Protein AF-A0A931KYH5-F1 (afdb_monomer_lite)

Secondary structure (DSSP, 8-state):
-----------------------------------------TTPPPBPTTS-BHHHHHHHHHHHHHH-HHHHHHHHHHHHHHHHHHHHHHHHHHHHHHHHHHHHHT-HHHHHHHHHHHHHHHHHHHHHHHHHHHHHHHHHHHHHHHHHHHHHHHTSPPSEEEEPPPEEEEE-SSS-EEEEEEEEEEEETTEEEEEEEEE---TTSTTHHHHHHHHHHHHHHHHHHSS-S-PPPPTT-HHHHHHHHHHHHHHHHHHT---

Radius of gyration: 35.92 Å; chains: 1; bounding box: 70×82×108 Å

Foldseek 3Di:
DDDDDDDDDDDDDDDDDDDDDDDPDPPPPPPPPPPPPVPDDPPDFDAFLVRHGPVRVVVVLVVVLCVDPQLVVLVVQLVVLVVQLVVLVVQLVVLVVQLVVQVVVVDPVSNVVSVVSNVVSVVSNVVSVVSNVVSVVSSVVSSVVSSVVVVVVSQQFDFAKFKFDWDWFWDPDVVIDTWTWIKMFGDDPSWGPFIDIPGTGDPPDPCNVVCVVQVVVQRVQRNVVTQALPGDHDPPCNRSNVSSSRRVVRRSVSRRGDD

Structure (mmCIF, N/CA/C/O backbone):
data_AF-A0A931KYH5-F1
#
_entry.id   AF-A0A931KYH5-F1
#
loop_
_atom_site.group_PDB
_atom_site.id
_atom_site.type_symbol
_atom_site.label_atom_id
_atom_site.label_alt_id
_atom_site.label_comp_id
_atom_site.label_asym_id
_atom_site.label_entity_id
_atom_site.label_seq_id
_atom_site.pdbx_PDB_ins_code
_atom_site.Cartn_x
_atom_site.Cartn_y
_atom_site.Cartn_z
_atom_site.occupancy
_atom_site.B_iso_or_equiv
_atom_site.auth_seq_id
_atom_site.auth_comp_id
_atom_site.auth_asym_id
_atom_site.auth_atom_id
_atom_site.pdbx_PDB_model_num
ATOM 1 N N . MET A 1 1 ? -0.004 69.882 -49.435 1.00 38.50 1 MET A N 1
ATOM 2 C CA . MET A 1 1 ? -0.493 69.101 -50.596 1.00 38.50 1 MET A CA 1
ATOM 3 C C . MET A 1 1 ? -0.597 67.657 -50.115 1.00 38.50 1 MET A C 1
ATOM 5 O O . MET A 1 1 ? 0.393 67.164 -49.603 1.00 38.50 1 MET A O 1
ATOM 9 N N . SER A 1 2 ? -1.814 67.158 -49.855 1.00 38.47 2 SER A N 1
ATOM 10 C CA . SER A 1 2 ? -2.556 66.224 -50.740 1.00 38.47 2 SER A CA 1
ATOM 11 C C . SER A 1 2 ? -1.833 64.873 -50.872 1.00 38.47 2 SER A C 1
ATOM 13 O O . SER A 1 2 ? -0.662 64.882 -51.213 1.00 38.47 2 SER A O 1
ATOM 15 N N . GLY A 1 3 ? -2.371 63.675 -50.639 1.00 35.34 3 GLY A N 1
ATOM 16 C CA . GLY A 1 3 ? -3.681 63.114 -50.290 1.00 35.34 3 GLY A CA 1
ATOM 17 C C . GLY A 1 3 ? -3.446 61.591 -50.076 1.00 35.34 3 GLY A C 1
ATOM 18 O O . GLY A 1 3 ? -2.481 61.049 -50.598 1.00 35.34 3 GLY A O 1
ATOM 19 N N . VAL A 1 4 ? -4.060 60.944 -49.079 1.00 36.09 4 VAL A N 1
ATOM 20 C CA . VAL A 1 4 ? -5.268 60.081 -49.160 1.00 36.09 4 VAL A CA 1
ATOM 21 C C . VAL A 1 4 ? -5.096 58.701 -49.852 1.00 36.09 4 VAL A C 1
ATOM 23 O O . VAL A 1 4 ? -4.977 58.640 -51.066 1.00 36.09 4 VAL A O 1
ATOM 26 N N . ARG A 1 5 ? -5.298 57.635 -49.033 1.00 36.50 5 ARG A N 1
ATOM 27 C CA . ARG A 1 5 ? -5.801 56.242 -49.290 1.00 36.50 5 ARG A CA 1
ATOM 28 C C . ARG A 1 5 ? -5.008 55.305 -50.218 1.00 36.50 5 ARG A C 1
ATOM 30 O O . ARG A 1 5 ? -4.432 55.749 -51.188 1.00 36.50 5 ARG A O 1
ATOM 37 N N . ALA A 1 6 ? -5.061 53.971 -50.129 1.00 37.94 6 ALA A N 1
ATOM 38 C CA . ALA A 1 6 ? -5.443 52.896 -49.183 1.00 37.94 6 ALA A CA 1
ATOM 39 C C . ALA A 1 6 ? -5.108 51.577 -49.958 1.00 37.94 6 ALA A C 1
ATOM 41 O O . ALA A 1 6 ? -5.098 51.617 -51.182 1.00 37.94 6 ALA A O 1
ATOM 42 N N . LEU A 1 7 ? -4.759 50.402 -49.412 1.00 35.22 7 LEU A N 1
ATOM 43 C CA . LEU A 1 7 ? -5.622 49.396 -48.763 1.00 35.22 7 LEU A CA 1
ATOM 44 C C . LEU A 1 7 ? -4.841 48.051 -48.669 1.00 35.22 7 LEU A C 1
ATOM 46 O O . LEU A 1 7 ? -4.194 47.681 -49.641 1.00 35.22 7 LEU A O 1
ATOM 50 N N . ARG A 1 8 ? -5.075 47.293 -47.573 1.00 32.06 8 ARG A N 1
ATOM 51 C CA . ARG A 1 8 ? -4.946 45.813 -47.372 1.00 32.06 8 ARG A CA 1
ATOM 52 C C . ARG A 1 8 ? -3.546 45.172 -47.478 1.00 32.06 8 ARG A C 1
ATOM 54 O O . ARG A 1 8 ? -2.798 45.461 -48.386 1.00 32.06 8 ARG A O 1
ATOM 61 N N . SER A 1 9 ? -3.109 44.217 -46.650 1.00 35.97 9 SER A N 1
ATOM 62 C CA . SER A 1 9 ? -3.685 43.322 -45.620 1.00 35.97 9 SER A CA 1
ATOM 63 C C . SER A 1 9 ? -2.489 42.615 -44.942 1.00 35.97 9 SER A C 1
ATOM 65 O O . SER A 1 9 ? -1.504 42.384 -45.627 1.00 35.97 9 SER A O 1
ATOM 67 N N . GLY A 1 10 ? -2.416 42.175 -43.691 1.00 28.97 10 GLY A N 1
ATOM 68 C CA . GLY A 1 10 ? -3.237 42.231 -42.496 1.00 28.97 10 GLY A CA 1
ATOM 69 C C . GLY A 1 10 ? -2.461 41.478 -41.400 1.00 28.97 10 GLY A C 1
ATOM 70 O O . GLY A 1 10 ? -1.898 40.427 -41.685 1.00 28.97 10 GLY A O 1
ATOM 71 N N . ARG A 1 11 ? -2.400 42.009 -40.172 1.00 34.62 11 ARG A N 1
ATOM 72 C CA . ARG A 1 11 ? -2.307 41.234 -38.916 1.00 34.62 11 ARG A CA 1
ATOM 73 C C . ARG A 1 11 ? -2.481 42.183 -37.728 1.00 34.62 11 ARG A C 1
ATOM 75 O O . ARG A 1 11 ? -1.536 42.801 -37.251 1.00 34.62 11 ARG A O 1
ATOM 82 N N . SER A 1 12 ? -3.727 42.341 -37.302 1.00 33.78 12 SER A N 1
ATOM 83 C CA . SER A 1 12 ? -4.130 43.059 -36.096 1.00 33.78 12 SER A CA 1
ATOM 84 C C . SER A 1 12 ? -4.024 42.169 -34.858 1.00 33.78 12 SER A C 1
ATOM 86 O O . SER A 1 12 ? -4.290 40.972 -34.935 1.00 33.78 12 SER A O 1
ATOM 88 N N . GLY A 1 13 ? -3.781 42.802 -33.710 1.00 32.19 13 GLY A N 1
ATOM 89 C CA . GLY A 1 13 ? -4.424 42.406 -32.457 1.00 32.19 13 GLY A CA 1
ATOM 90 C C . GLY A 1 13 ? -3.620 41.489 -31.546 1.00 32.19 13 GLY A C 1
ATOM 91 O O . GLY A 1 13 ? -3.845 40.285 -31.493 1.00 32.19 13 GLY A O 1
ATOM 92 N N . ARG A 1 14 ? -2.742 42.088 -30.738 1.00 41.22 14 ARG A N 1
ATOM 93 C CA . ARG A 1 14 ? -2.443 41.570 -29.400 1.00 41.22 14 ARG A CA 1
ATOM 94 C C . ARG A 1 14 ? -3.623 41.929 -28.495 1.00 41.22 14 ARG A C 1
ATOM 96 O O . ARG A 1 14 ? -3.869 43.110 -28.280 1.00 41.22 14 ARG A O 1
ATOM 103 N N . GLY A 1 15 ? -4.316 40.916 -27.980 1.00 29.36 15 GLY A N 1
ATOM 104 C CA . GLY A 1 15 ? -5.309 41.058 -26.914 1.00 29.36 15 GLY A CA 1
ATOM 105 C C . GLY A 1 15 ? -6.479 40.083 -27.044 1.00 29.36 15 GLY A C 1
ATOM 106 O O . GLY A 1 15 ? -7.337 40.303 -27.887 1.00 29.36 15 GLY A O 1
ATOM 107 N N . ALA A 1 16 ? -6.480 39.046 -26.194 1.00 28.80 16 ALA A N 1
ATOM 108 C CA . ALA A 1 16 ? -7.631 38.410 -25.523 1.00 28.80 16 ALA A CA 1
ATOM 109 C C . ALA A 1 16 ? -7.493 36.876 -25.405 1.00 28.80 16 ALA A C 1
ATOM 111 O O . ALA A 1 16 ? -7.535 36.148 -26.389 1.00 28.80 16 ALA A O 1
ATOM 112 N N . ALA A 1 17 ? -7.321 36.447 -24.150 1.00 27.23 17 ALA A N 1
ATOM 113 C CA . ALA A 1 17 ? -7.905 35.284 -23.478 1.00 27.23 17 ALA A CA 1
ATOM 114 C C . ALA A 1 17 ? -8.129 33.961 -24.244 1.00 27.23 17 ALA A C 1
ATOM 116 O O . ALA A 1 17 ? -8.996 33.864 -25.103 1.00 27.23 17 ALA A O 1
ATOM 117 N N . LEU A 1 18 ? -7.534 32.878 -23.727 1.00 26.97 18 LEU A N 1
ATOM 118 C CA . LEU A 1 18 ? -8.341 31.713 -23.358 1.00 26.97 18 LEU A CA 1
ATOM 119 C C . LEU A 1 18 ? -7.701 30.956 -22.189 1.00 26.97 18 LEU A C 1
ATOM 121 O O . LEU A 1 18 ? -6.537 30.562 -22.228 1.00 26.97 18 LEU A O 1
ATOM 125 N N . ALA A 1 19 ? -8.500 30.791 -21.144 1.00 26.72 19 ALA A N 1
ATOM 126 C CA . ALA A 1 19 ? -8.229 29.977 -19.980 1.00 26.72 19 ALA A CA 1
ATOM 127 C C . ALA A 1 19 ? -8.113 28.489 -20.348 1.00 26.72 19 ALA A C 1
ATOM 129 O O . ALA A 1 19 ? -8.932 27.966 -21.098 1.00 26.72 19 ALA A O 1
ATOM 130 N N . VAL A 1 20 ? -7.165 27.794 -19.718 1.00 28.53 20 VAL A N 1
ATOM 131 C CA . VAL A 1 20 ? -7.328 26.382 -19.353 1.00 28.53 20 VAL A CA 1
ATOM 132 C C . VAL A 1 20 ? -6.948 26.264 -17.883 1.00 28.53 20 VAL A C 1
ATOM 134 O O . VAL A 1 20 ? -5.793 26.052 -17.522 1.00 28.53 20 VAL A O 1
ATOM 137 N N . ALA A 1 21 ? -7.946 26.464 -17.028 1.00 29.05 21 ALA A N 1
ATOM 138 C CA . ALA A 1 21 ? -7.957 25.919 -15.684 1.00 29.05 21 ALA A CA 1
ATOM 139 C C . ALA A 1 21 ? -8.501 24.488 -15.778 1.00 29.05 21 ALA A C 1
ATOM 141 O O . ALA A 1 21 ? -9.608 24.305 -16.275 1.00 29.05 21 ALA A O 1
ATOM 142 N N . ALA A 1 22 ? -7.740 23.495 -15.311 1.00 27.09 22 ALA A N 1
ATOM 143 C CA . ALA A 1 22 ? -8.272 22.226 -14.805 1.00 27.09 22 ALA A CA 1
ATOM 144 C C . ALA A 1 22 ? -7.164 21.417 -14.101 1.00 27.09 22 ALA A C 1
ATOM 146 O O . ALA A 1 22 ? -6.420 20.667 -14.725 1.00 27.09 22 ALA A O 1
ATOM 147 N N . GLY A 1 23 ? -7.075 21.593 -12.780 1.00 29.41 23 GLY A N 1
ATOM 148 C CA . GLY A 1 23 ? -6.759 20.532 -11.819 1.00 29.41 23 GLY A CA 1
ATOM 149 C C . GLY A 1 23 ? -5.452 19.753 -11.983 1.00 29.41 23 GLY A C 1
ATOM 150 O O . GLY A 1 23 ? -5.483 18.563 -12.282 1.00 29.41 23 GLY A O 1
ATOM 151 N N . MET A 1 24 ? -4.310 20.357 -11.644 1.00 31.12 24 MET A N 1
ATOM 152 C CA . MET A 1 24 ? -3.201 19.578 -11.076 1.00 31.12 24 MET A CA 1
ATOM 153 C C . MET A 1 24 ? -3.324 19.666 -9.561 1.00 31.12 24 MET A C 1
ATOM 155 O O . MET A 1 24 ? -3.297 20.749 -8.985 1.00 31.12 24 MET A O 1
ATOM 159 N N . GLY A 1 25 ? -3.618 18.504 -8.983 1.00 31.38 25 GLY A N 1
ATOM 160 C CA . GLY A 1 25 ? -4.247 18.348 -7.687 1.00 31.38 25 GLY A CA 1
ATOM 161 C C . GLY A 1 25 ? -3.529 19.067 -6.562 1.00 31.38 25 GLY A C 1
ATOM 162 O O . GLY A 1 25 ? -2.302 19.058 -6.472 1.00 31.38 25 GLY A O 1
ATOM 163 N N . ALA A 1 26 ? -4.352 19.615 -5.671 1.00 30.50 26 ALA A N 1
ATOM 164 C CA . ALA A 1 26 ? -3.991 19.796 -4.285 1.00 30.50 26 ALA A CA 1
ATOM 165 C C . ALA A 1 26 ? -3.240 18.541 -3.827 1.00 30.50 26 ALA A C 1
ATOM 167 O O . ALA A 1 26 ? -3.810 17.454 -3.710 1.00 30.50 26 ALA A O 1
ATOM 168 N N . THR A 1 27 ? -1.940 18.687 -3.597 1.00 31.12 27 THR A N 1
ATOM 169 C CA . THR A 1 27 ? -1.227 17.843 -2.656 1.00 31.12 27 THR A CA 1
ATOM 170 C C . THR A 1 27 ? -1.874 18.106 -1.307 1.00 31.12 27 THR A C 1
ATOM 172 O O . THR A 1 27 ? -1.411 18.940 -0.534 1.00 31.12 27 THR A O 1
ATOM 175 N N . LEU A 1 28 ? -2.987 17.416 -1.047 1.00 28.94 28 LEU A N 1
ATOM 176 C CA . LEU A 1 28 ? -3.374 17.060 0.300 1.00 28.94 28 LEU A CA 1
ATOM 177 C C . LEU A 1 28 ? -2.213 16.213 0.810 1.00 28.94 28 LEU A C 1
ATOM 179 O O . LEU A 1 28 ? -2.170 14.995 0.637 1.00 28.94 28 LEU A O 1
ATOM 183 N N . ALA A 1 29 ? -1.223 16.891 1.386 1.00 28.81 29 ALA A N 1
ATOM 184 C CA . ALA A 1 29 ? -0.486 16.340 2.496 1.00 28.81 29 ALA A CA 1
ATOM 185 C C . ALA A 1 29 ? -1.547 16.075 3.565 1.00 28.81 29 ALA A C 1
ATOM 187 O O . ALA A 1 29 ? -1.800 16.902 4.434 1.00 28.81 29 ALA A O 1
ATOM 188 N N . LEU A 1 30 ? -2.235 14.938 3.431 1.00 29.58 30 LEU A N 1
ATOM 189 C CA . LEU A 1 30 ? -2.803 14.277 4.578 1.00 29.58 30 LEU A CA 1
ATOM 190 C C . LEU A 1 30 ? -1.568 14.024 5.425 1.00 29.58 30 LEU A C 1
ATOM 192 O O . LEU A 1 30 ? -0.716 13.209 5.054 1.00 29.58 30 LEU A O 1
ATOM 196 N N . SER A 1 31 ? -1.392 14.851 6.452 1.00 28.59 31 SER A N 1
ATOM 197 C CA . SER A 1 31 ? -0.478 14.551 7.529 1.00 28.59 31 SER A CA 1
ATOM 198 C C . SER A 1 31 ? -0.779 13.107 7.881 1.00 28.59 31 SER A C 1
ATOM 200 O O . SER A 1 31 ? -1.857 12.780 8.375 1.00 28.59 31 SER A O 1
ATOM 202 N N . ALA A 1 32 ? 0.144 12.215 7.525 1.00 29.55 32 ALA A N 1
ATOM 203 C CA . ALA A 1 32 ? 0.242 10.955 8.208 1.00 29.55 32 ALA A CA 1
ATOM 204 C C . ALA A 1 32 ? 0.522 11.384 9.642 1.00 29.55 32 ALA A C 1
ATOM 206 O O . ALA A 1 32 ? 1.665 11.685 9.991 1.00 29.55 32 ALA A O 1
ATOM 207 N N . ALA A 1 33 ? -0.548 11.546 10.426 1.00 25.61 33 ALA A N 1
ATOM 208 C CA . ALA A 1 33 ? -0.433 11.519 11.860 1.00 25.61 33 ALA A CA 1
ATOM 209 C C . ALA A 1 33 ? 0.445 10.294 12.119 1.00 25.61 33 ALA A C 1
ATOM 211 O O . ALA A 1 33 ? 0.130 9.221 11.580 1.00 25.61 33 ALA A O 1
ATOM 212 N N . PRO A 1 34 ? 1.598 10.443 12.794 1.00 28.30 34 PRO A N 1
ATOM 213 C CA . PRO A 1 34 ? 2.306 9.267 13.246 1.00 28.30 34 PRO A CA 1
ATOM 214 C C . PRO A 1 34 ? 1.247 8.462 13.984 1.00 28.30 34 PRO A C 1
ATOM 216 O O . PRO A 1 34 ? 0.608 8.981 14.898 1.00 28.30 34 PRO A O 1
ATOM 219 N N . SER A 1 35 ? 0.964 7.255 13.496 1.00 35.00 35 SER A N 1
ATOM 220 C CA . SER A 1 35 ? 0.145 6.301 14.218 1.00 35.00 35 SER A CA 1
ATOM 221 C C . SER A 1 35 ? 0.928 6.012 15.487 1.00 35.00 35 SER A C 1
ATOM 223 O O . SER A 1 35 ? 1.787 5.129 15.508 1.00 35.00 35 SER A O 1
ATOM 225 N N . ALA A 1 36 ? 0.713 6.854 16.494 1.00 28.62 36 ALA A N 1
ATOM 226 C CA . ALA A 1 36 ? 1.170 6.676 17.843 1.00 28.62 36 ALA A CA 1
ATOM 227 C C . ALA A 1 36 ? 0.357 5.501 18.368 1.00 28.62 36 ALA A C 1
ATOM 229 O O . ALA A 1 36 ? -0.633 5.657 19.068 1.00 28.62 36 ALA A O 1
ATOM 230 N N . TYR A 1 37 ? 0.773 4.298 17.976 1.00 36.41 37 TYR A N 1
ATOM 231 C CA . TYR A 1 37 ? 0.752 3.216 18.930 1.00 36.41 37 TYR A CA 1
ATOM 232 C C . TYR A 1 37 ? 1.459 3.786 20.157 1.00 36.41 37 TYR A C 1
ATOM 234 O O . TYR A 1 37 ? 2.658 4.076 20.096 1.00 36.41 37 TYR A O 1
ATOM 242 N N . ALA A 1 38 ? 0.716 4.001 21.245 1.00 29.91 38 ALA A N 1
ATOM 243 C CA . ALA A 1 38 ? 1.309 3.821 22.555 1.00 29.91 38 ALA A CA 1
ATOM 244 C C . ALA A 1 38 ? 2.030 2.480 22.445 1.00 29.91 38 ALA A C 1
ATOM 246 O O . ALA A 1 38 ? 1.395 1.463 22.162 1.00 29.91 38 ALA A O 1
ATOM 247 N N . ALA A 1 39 ? 3.362 2.529 22.418 1.00 27.14 39 ALA A N 1
ATOM 248 C CA . ALA A 1 39 ? 4.171 1.368 22.122 1.00 27.14 39 ALA A CA 1
ATOM 249 C C . ALA A 1 39 ? 3.741 0.280 23.102 1.00 27.14 39 ALA A C 1
ATOM 251 O O . ALA A 1 39 ? 3.971 0.413 24.304 1.00 27.14 39 ALA A O 1
ATOM 252 N N . ALA A 1 40 ? 3.072 -0.758 22.590 1.00 32.66 40 ALA A N 1
ATOM 253 C CA . ALA A 1 40 ? 2.872 -1.975 23.345 1.00 32.66 40 ALA A CA 1
ATOM 254 C C . ALA A 1 40 ? 4.244 -2.343 23.912 1.00 32.66 40 ALA A C 1
ATOM 256 O O . ALA A 1 40 ? 5.244 -2.294 23.182 1.00 32.66 40 ALA A O 1
ATOM 257 N N . ASN A 1 41 ? 4.303 -2.633 25.214 1.00 33.22 41 ASN A N 1
ATOM 258 C CA . ASN A 1 41 ? 5.530 -3.103 25.843 1.00 33.22 41 ASN A CA 1
ATOM 259 C C . ASN A 1 41 ? 6.167 -4.161 24.924 1.00 33.22 41 ASN A C 1
ATOM 261 O O . ASN A 1 41 ? 5.445 -5.054 24.462 1.00 33.22 41 ASN A O 1
ATOM 265 N N . PRO A 1 42 ? 7.467 -4.049 24.587 1.00 30.06 42 PRO A N 1
ATOM 266 C CA . PRO A 1 42 ? 8.089 -4.899 23.579 1.00 30.06 42 PRO A CA 1
ATOM 267 C C . PRO A 1 42 ? 7.892 -6.373 23.955 1.00 30.06 42 PRO A C 1
ATOM 269 O O . PRO A 1 42 ? 8.495 -6.856 24.909 1.00 30.06 42 PRO A O 1
ATOM 272 N N . GLY A 1 43 ? 7.011 -7.067 23.225 1.00 35.19 43 GLY A N 1
ATOM 273 C CA . GLY A 1 43 ? 6.684 -8.479 23.451 1.00 35.19 43 GLY A CA 1
ATOM 274 C C . GLY A 1 43 ? 5.195 -8.846 23.498 1.00 35.19 43 GLY A C 1
ATOM 275 O O . GLY A 1 43 ? 4.901 -10.033 23.386 1.00 35.19 43 GLY A O 1
ATOM 276 N N . GLN A 1 44 ? 4.253 -7.899 23.619 1.00 32.22 44 GLN A N 1
ATOM 277 C CA . GLN A 1 44 ? 2.817 -8.219 23.529 1.00 32.22 44 GLN A CA 1
ATOM 278 C C . GLN A 1 44 ? 2.268 -8.024 22.112 1.00 32.22 44 GLN A C 1
ATOM 280 O O . GLN A 1 44 ? 2.322 -6.930 21.553 1.00 32.22 44 GLN A O 1
ATOM 285 N N . SER A 1 45 ? 1.724 -9.099 21.538 1.00 36.44 45 SER A N 1
ATOM 286 C CA . SER A 1 45 ? 0.925 -9.062 20.316 1.00 36.44 45 SER A CA 1
ATOM 287 C C . SER A 1 45 ? -0.374 -8.302 20.580 1.00 36.44 45 SER A C 1
ATOM 289 O O . SER A 1 45 ? -1.157 -8.692 21.445 1.00 36.44 45 SER A O 1
ATOM 291 N N . VAL A 1 46 ? -0.605 -7.226 19.826 1.00 42.84 46 VAL A N 1
ATOM 292 C CA . VAL A 1 46 ? -1.921 -6.588 19.755 1.00 42.84 46 VAL A CA 1
ATOM 293 C C . VAL A 1 46 ? -2.791 -7.474 18.863 1.00 42.84 46 VAL A C 1
ATOM 295 O O . VAL A 1 46 ? -2.387 -7.861 17.760 1.00 42.84 46 VAL A O 1
ATOM 298 N N . TYR A 1 47 ? -3.944 -7.875 19.392 1.00 38.31 47 TYR A N 1
ATOM 299 C CA . TYR A 1 47 ? -4.926 -8.692 18.690 1.00 38.31 47 TYR A CA 1
ATOM 300 C C . TYR A 1 47 ? -6.081 -7.803 18.238 1.00 38.31 47 TYR A C 1
ATOM 302 O O . TYR A 1 47 ? -6.494 -6.907 18.970 1.00 38.31 47 TYR A O 1
ATOM 310 N N . ASN A 1 48 ? -6.608 -8.049 17.041 1.00 52.12 48 ASN A N 1
ATOM 311 C CA . ASN A 1 48 ? -7.891 -7.491 16.635 1.00 52.12 48 ASN A CA 1
ATOM 312 C C . ASN A 1 48 ? -9.049 -8.228 17.337 1.00 52.12 48 ASN A C 1
ATOM 314 O O . ASN A 1 48 ? -8.864 -9.291 17.934 1.00 52.12 48 ASN A O 1
ATOM 318 N N . ASP A 1 49 ? -10.272 -7.723 17.181 1.00 41.19 49 ASP A N 1
ATOM 319 C CA . ASP A 1 49 ? -11.494 -8.251 17.818 1.00 41.19 49 ASP A CA 1
ATOM 320 C C . ASP A 1 49 ? -11.910 -9.662 17.357 1.00 41.19 49 ASP A C 1
ATOM 322 O O . ASP A 1 49 ? -12.991 -10.146 17.702 1.00 41.19 49 ASP A O 1
ATOM 326 N N . TYR A 1 50 ? -11.109 -10.314 16.511 1.00 42.81 50 TYR A N 1
ATOM 327 C CA . TYR A 1 50 ? -11.259 -11.710 16.095 1.00 42.81 50 TYR A CA 1
ATOM 328 C C . TYR A 1 50 ? -10.178 -12.618 16.702 1.00 42.81 50 TYR A C 1
ATOM 330 O O . TYR A 1 50 ? -10.066 -13.779 16.312 1.00 42.81 50 TYR A O 1
ATOM 338 N N . GLY A 1 51 ? -9.378 -12.104 17.643 1.00 51.50 51 GLY A N 1
ATOM 339 C CA . GLY A 1 51 ? -8.247 -12.825 18.224 1.00 51.50 51 GLY A CA 1
ATOM 340 C C . GLY A 1 51 ? -7.099 -13.030 17.236 1.00 51.50 51 GLY A C 1
ATOM 341 O O . GLY A 1 51 ? -6.234 -13.867 17.481 1.00 51.50 51 GLY A O 1
ATOM 342 N N . GLN A 1 52 ? -7.083 -12.290 16.122 1.00 53.19 52 GLN A N 1
ATOM 343 C CA . GLN A 1 52 ? -6.006 -12.348 15.143 1.00 53.19 52 GLN A CA 1
ATOM 344 C C . GLN A 1 52 ? -4.932 -11.339 15.520 1.00 53.19 52 GLN A C 1
ATOM 346 O O . GLN A 1 52 ? -5.213 -10.179 15.810 1.00 53.19 52 GLN A O 1
ATOM 351 N N . SER A 1 53 ? -3.686 -11.779 15.490 1.00 63.22 53 SER A N 1
ATOM 352 C CA . SER A 1 53 ? -2.526 -10.912 15.652 1.00 63.22 53 SER A CA 1
ATOM 353 C C . SER A 1 53 ? -2.432 -9.883 14.519 1.00 63.22 53 SER A C 1
ATOM 355 O O . SER A 1 53 ? -2.867 -10.133 13.390 1.00 63.22 53 SER A O 1
ATOM 357 N N . ASP A 1 54 ? -1.758 -8.759 14.769 1.00 64.00 54 ASP A N 1
ATOM 358 C CA . ASP A 1 54 ? -1.413 -7.774 13.728 1.00 64.00 54 ASP A CA 1
ATOM 359 C C . ASP A 1 54 ? -0.782 -8.405 12.471 1.00 64.00 54 ASP A C 1
ATOM 361 O O . ASP A 1 54 ? -0.980 -7.933 11.348 1.00 64.00 54 ASP A O 1
ATOM 365 N N . ALA A 1 55 ? -0.029 -9.497 12.640 1.00 68.94 55 ALA A N 1
ATOM 366 C CA . ALA A 1 55 ? 0.586 -10.229 11.540 1.00 68.94 55 ALA A CA 1
ATOM 367 C C . ALA A 1 55 ? -0.453 -10.927 10.647 1.00 68.94 55 ALA A C 1
ATOM 369 O O . ALA A 1 55 ? -0.340 -10.878 9.420 1.00 68.94 55 ALA A O 1
ATOM 370 N N . GLU A 1 56 ? -1.474 -11.545 11.237 1.00 65.88 56 GLU A N 1
ATOM 371 C CA . GLU A 1 56 ? -2.563 -12.207 10.510 1.00 65.88 56 GLU A CA 1
ATOM 372 C C . GLU A 1 56 ? -3.438 -11.185 9.780 1.00 65.88 56 GLU A C 1
ATOM 374 O O . GLU A 1 56 ? -3.728 -11.355 8.593 1.00 65.88 56 GLU A O 1
ATOM 379 N N . VAL A 1 57 ? -3.743 -10.060 10.434 1.00 72.19 57 VAL A N 1
ATOM 380 C CA . VAL A 1 57 ? -4.457 -8.933 9.813 1.00 72.19 57 VAL A CA 1
ATOM 381 C C . VAL A 1 57 ? -3.667 -8.373 8.631 1.00 72.19 57 VAL A C 1
ATOM 383 O O . VAL A 1 57 ? -4.213 -8.155 7.547 1.00 72.19 57 VAL A O 1
ATOM 386 N N . ALA A 1 58 ? -2.353 -8.194 8.780 1.00 75.69 58 ALA A N 1
ATOM 387 C CA . ALA A 1 58 ? -1.499 -7.725 7.693 1.00 75.69 58 ALA A CA 1
ATOM 388 C C . ALA A 1 58 ? -1.474 -8.693 6.494 1.00 75.69 58 ALA A C 1
ATOM 390 O O . ALA A 1 58 ? -1.390 -8.245 5.342 1.00 75.69 58 ALA A O 1
ATOM 391 N N . VAL A 1 59 ? -1.551 -10.007 6.735 1.00 81.31 59 VAL A N 1
ATOM 392 C CA . VAL A 1 59 ? -1.650 -11.028 5.678 1.00 81.31 59 VAL A CA 1
ATOM 393 C C . VAL A 1 59 ? -3.003 -10.960 4.972 1.00 81.31 59 VAL A C 1
ATOM 395 O O . VAL A 1 59 ? -3.050 -10.992 3.736 1.00 81.31 59 VAL A O 1
ATOM 398 N N . GLU A 1 60 ? -4.097 -10.808 5.713 1.00 80.12 60 GLU A N 1
ATOM 399 C CA . GLU A 1 60 ? -5.431 -10.693 5.125 1.00 80.12 60 GLU A CA 1
ATOM 400 C C . GLU A 1 60 ? -5.552 -9.433 4.257 1.00 80.12 60 GLU A C 1
ATOM 402 O O . GLU A 1 60 ? -5.907 -9.511 3.075 1.00 80.12 60 GLU A O 1
ATOM 407 N N . ILE A 1 61 ? -5.149 -8.277 4.797 1.00 84.25 61 ILE A N 1
ATOM 408 C CA . ILE A 1 61 ? -5.138 -7.003 4.070 1.00 84.25 61 ILE A CA 1
ATOM 409 C C . ILE A 1 61 ? -4.309 -7.136 2.792 1.00 84.25 61 ILE A C 1
ATOM 411 O O . ILE A 1 61 ? -4.744 -6.702 1.722 1.00 84.25 61 ILE A O 1
ATOM 415 N N . ARG A 1 62 ? -3.128 -7.766 2.861 1.00 85.31 62 ARG A N 1
ATOM 416 C CA . ARG A 1 62 ? -2.288 -7.999 1.677 1.00 85.31 62 ARG A CA 1
ATOM 417 C C . ARG A 1 62 ? -3.022 -8.828 0.628 1.00 85.31 62 ARG A C 1
ATOM 419 O O . ARG A 1 62 ? -3.029 -8.437 -0.538 1.00 85.31 62 ARG A O 1
ATOM 426 N N . THR A 1 63 ? -3.676 -9.911 1.038 1.00 86.56 63 THR A N 1
ATOM 427 C CA . THR A 1 63 ? -4.461 -10.780 0.148 1.00 86.56 63 THR A CA 1
ATOM 428 C C . THR A 1 63 ? -5.555 -9.992 -0.574 1.00 86.56 63 THR A C 1
ATOM 430 O O . THR A 1 63 ? -5.671 -10.058 -1.800 1.00 86.56 63 THR A O 1
ATOM 433 N N . GLN A 1 64 ? -6.308 -9.163 0.153 1.00 85.12 64 GLN A N 1
ATOM 434 C CA . GLN A 1 64 ? -7.361 -8.330 -0.432 1.00 85.12 64 GLN A CA 1
ATOM 435 C C . GLN A 1 64 ? -6.811 -7.243 -1.372 1.00 85.12 64 GLN A C 1
ATOM 437 O O . GLN A 1 64 ? -7.360 -6.989 -2.452 1.00 85.12 64 GLN A O 1
ATOM 442 N N . VAL A 1 65 ? -5.702 -6.603 -0.995 1.00 89.69 65 VAL A N 1
ATOM 443 C CA . VAL A 1 65 ? -5.022 -5.598 -1.824 1.00 89.69 65 VAL A CA 1
ATOM 444 C C . VAL A 1 65 ? -4.506 -6.228 -3.117 1.00 89.69 65 VAL A C 1
ATOM 446 O O . VAL A 1 65 ? -4.654 -5.634 -4.184 1.00 89.69 65 VAL A O 1
ATOM 449 N N . GLU A 1 66 ? -3.941 -7.432 -3.064 1.00 87.56 66 GLU A N 1
ATOM 450 C CA . GLU A 1 66 ? -3.442 -8.147 -4.243 1.00 87.56 66 GLU A CA 1
ATOM 451 C C . GLU A 1 66 ? -4.565 -8.691 -5.133 1.00 87.56 66 GLU A C 1
ATOM 453 O O . GLU A 1 66 ? -4.418 -8.723 -6.358 1.00 87.56 66 GLU A O 1
ATOM 458 N N . ALA A 1 67 ? -5.717 -9.043 -4.556 1.00 87.00 67 ALA A N 1
ATOM 459 C CA . ALA A 1 67 ? -6.901 -9.436 -5.311 1.00 87.00 67 ALA A CA 1
ATOM 460 C C . ALA A 1 67 ? -7.494 -8.279 -6.140 1.00 87.00 67 ALA A C 1
ATOM 462 O O . ALA A 1 67 ? -8.100 -8.537 -7.188 1.00 87.00 67 ALA A O 1
ATOM 463 N N . SER A 1 68 ? -7.269 -7.027 -5.718 1.00 91.62 68 SER A N 1
ATOM 464 C CA . SER A 1 68 ? -7.778 -5.807 -6.357 1.00 91.62 68 SER A CA 1
ATOM 465 C C . SER A 1 68 ? -7.434 -5.720 -7.847 1.00 91.62 68 SER A C 1
ATOM 467 O O . SER A 1 68 ? -6.268 -5.755 -8.254 1.00 91.62 68 SER A O 1
ATOM 469 N N . THR A 1 69 ? -8.459 -5.507 -8.674 1.00 93.88 69 THR A N 1
ATOM 470 C CA . THR A 1 69 ? -8.331 -5.313 -10.128 1.00 93.88 69 THR A CA 1
ATOM 471 C C . THR A 1 69 ? -7.428 -4.127 -10.473 1.00 93.88 69 THR A C 1
ATOM 473 O O . THR A 1 69 ? -6.596 -4.231 -11.375 1.00 93.88 69 THR A O 1
ATOM 476 N N . TYR A 1 70 ? -7.509 -3.031 -9.711 1.00 90.44 70 TYR A N 1
ATOM 477 C CA . TYR A 1 70 ? -6.660 -1.849 -9.889 1.00 90.44 70 TYR A CA 1
ATOM 478 C C . TYR A 1 70 ? -5.179 -2.145 -9.627 1.00 90.44 70 TYR A C 1
ATOM 480 O O . TYR A 1 70 ? -4.314 -1.721 -10.399 1.00 90.44 70 TYR A O 1
ATOM 488 N N . VAL A 1 71 ? -4.876 -2.900 -8.564 1.00 94.06 71 VAL A N 1
ATOM 489 C CA . VAL A 1 71 ? -3.499 -3.296 -8.226 1.00 94.06 71 VAL A CA 1
ATOM 490 C C . VAL A 1 71 ? -2.952 -4.250 -9.286 1.00 94.06 71 VAL A C 1
ATOM 492 O O . VAL A 1 71 ? -1.830 -4.055 -9.756 1.00 94.06 71 VAL A O 1
ATOM 495 N N . LYS A 1 72 ? -3.756 -5.223 -9.735 1.00 95.25 72 LYS A N 1
ATOM 496 C CA . LYS A 1 72 ? -3.400 -6.146 -10.826 1.00 95.25 72 LYS A CA 1
ATOM 497 C C . LYS A 1 72 ? -3.102 -5.405 -12.134 1.00 95.25 72 LYS A C 1
ATOM 499 O O . LYS A 1 72 ? -2.061 -5.641 -12.747 1.00 95.25 72 LYS A O 1
ATOM 504 N N . ALA A 1 73 ? -3.951 -4.459 -12.535 1.00 93.94 73 ALA A N 1
ATOM 505 C CA . ALA A 1 73 ? -3.745 -3.656 -13.743 1.00 93.94 73 ALA A CA 1
ATOM 506 C C . ALA A 1 73 ? -2.477 -2.779 -13.661 1.00 93.94 73 ALA A C 1
ATOM 508 O O . ALA A 1 73 ? -1.707 -2.674 -14.625 1.00 93.94 73 ALA A O 1
ATOM 509 N N . ALA A 1 74 ? -2.213 -2.179 -12.497 1.00 94.62 74 ALA A N 1
ATOM 510 C CA . ALA A 1 74 ? -0.998 -1.402 -12.265 1.00 94.62 74 ALA A CA 1
ATOM 511 C C . ALA A 1 74 ? 0.265 -2.281 -12.296 1.00 94.62 74 ALA A C 1
ATOM 513 O O . ALA A 1 74 ? 1.276 -1.889 -12.884 1.00 94.62 74 ALA A O 1
ATOM 514 N N . LEU A 1 75 ? 0.197 -3.492 -11.734 1.00 96.31 75 LEU A N 1
ATOM 515 C CA . LEU A 1 75 ? 1.286 -4.468 -11.768 1.00 96.31 75 LEU A CA 1
ATOM 516 C C . LEU A 1 75 ? 1.579 -4.933 -13.202 1.00 96.31 75 LEU A C 1
ATOM 518 O O . LEU A 1 75 ? 2.741 -4.976 -13.607 1.00 96.31 75 LEU A O 1
ATOM 522 N N . ALA A 1 76 ? 0.544 -5.205 -14.000 1.00 95.94 76 ALA A N 1
ATOM 523 C CA . ALA A 1 76 ? 0.683 -5.533 -15.420 1.00 95.94 76 ALA A CA 1
ATOM 524 C C . ALA A 1 76 ? 1.351 -4.390 -16.213 1.00 95.94 76 ALA A C 1
ATOM 526 O O . ALA A 1 76 ? 2.230 -4.610 -17.047 1.00 95.94 76 ALA A O 1
ATOM 527 N N . THR A 1 77 ? 0.998 -3.140 -15.905 1.00 95.81 77 THR A N 1
ATOM 528 C CA . THR A 1 77 ? 1.624 -1.962 -16.527 1.00 95.81 77 THR A CA 1
ATOM 529 C C . THR A 1 77 ? 3.105 -1.851 -16.157 1.00 95.81 77 THR A C 1
ATOM 531 O O . THR A 1 77 ? 3.954 -1.655 -17.029 1.00 95.81 77 THR A O 1
ATOM 534 N N . TYR A 1 78 ? 3.434 -2.014 -14.873 1.00 97.25 78 TYR A N 1
ATOM 535 C CA . TYR A 1 78 ? 4.811 -1.971 -14.382 1.00 97.25 78 TYR A CA 1
ATOM 536 C C . TYR A 1 78 ? 5.677 -3.090 -14.976 1.00 97.25 78 TYR A C 1
ATOM 538 O O . TYR A 1 78 ? 6.783 -2.829 -15.449 1.00 97.25 78 TYR A O 1
ATOM 546 N N . THR A 1 79 ? 5.173 -4.323 -15.017 1.00 97.56 79 THR A N 1
ATOM 547 C CA . THR A 1 79 ? 5.898 -5.470 -15.592 1.00 97.56 79 THR A CA 1
ATOM 548 C C . THR A 1 79 ? 6.184 -5.272 -17.082 1.00 97.56 79 THR A C 1
ATOM 550 O O . THR A 1 79 ? 7.322 -5.475 -17.514 1.00 97.56 79 THR A O 1
ATOM 553 N N . LYS A 1 80 ? 5.212 -4.769 -17.857 1.00 96.75 80 LYS A N 1
ATOM 554 C CA . LYS A 1 80 ? 5.409 -4.405 -19.270 1.00 96.75 80 LYS A CA 1
ATOM 555 C C . LYS A 1 80 ? 6.450 -3.293 -19.448 1.00 96.75 80 LYS A C 1
ATOM 557 O O . LYS A 1 80 ? 7.300 -3.382 -20.340 1.00 96.75 80 LYS A O 1
ATOM 562 N N . ALA A 1 81 ? 6.416 -2.262 -18.602 1.00 97.31 81 ALA A N 1
ATOM 563 C CA . ALA A 1 81 ? 7.393 -1.175 -18.639 1.00 97.31 81 ALA A CA 1
ATOM 564 C C . ALA A 1 81 ? 8.813 -1.684 -18.334 1.00 97.31 81 ALA A C 1
ATOM 566 O O . ALA A 1 81 ? 9.732 -1.419 -19.105 1.00 97.31 81 ALA A O 1
ATOM 567 N N . ARG A 1 82 ? 8.976 -2.509 -17.293 1.00 97.56 82 ARG A N 1
ATOM 568 C CA . ARG A 1 82 ? 10.258 -3.127 -16.917 1.00 97.56 82 ARG A CA 1
ATOM 569 C C . ARG A 1 82 ? 10.822 -4.025 -18.020 1.00 97.56 82 ARG A C 1
ATOM 571 O O . ARG A 1 82 ? 12.008 -3.939 -18.339 1.00 97.56 82 ARG A O 1
ATOM 578 N N . ALA A 1 83 ? 9.980 -4.849 -18.650 1.00 97.44 83 ALA A N 1
ATOM 579 C CA . ALA A 1 83 ? 10.381 -5.666 -19.797 1.00 97.44 83 ALA A CA 1
ATOM 580 C C . ALA A 1 83 ? 10.860 -4.794 -20.971 1.00 97.44 83 ALA A C 1
ATOM 582 O O . ALA A 1 83 ? 11.891 -5.072 -21.590 1.00 97.44 83 ALA A O 1
ATOM 583 N N . THR A 1 84 ? 10.161 -3.685 -21.229 1.00 97.50 84 THR A N 1
ATOM 584 C CA . THR A 1 84 ? 10.540 -2.715 -22.264 1.00 97.50 84 THR A CA 1
ATOM 585 C C . THR A 1 84 ? 11.882 -2.056 -21.947 1.00 97.50 84 THR A C 1
ATOM 587 O O . THR A 1 84 ? 12.753 -2.012 -22.818 1.00 97.50 84 THR A O 1
ATOM 590 N N . THR A 1 85 ? 12.107 -1.596 -20.714 1.00 97.94 85 THR A N 1
ATOM 591 C CA . THR A 1 85 ? 13.394 -1.018 -20.297 1.00 97.94 85 THR A CA 1
ATOM 592 C C . THR A 1 85 ? 14.531 -2.020 -20.441 1.00 97.94 85 THR A C 1
ATOM 594 O O . THR A 1 85 ? 15.583 -1.673 -20.980 1.00 97.94 85 THR A O 1
ATOM 597 N N . ALA A 1 86 ? 14.325 -3.274 -20.028 1.00 97.56 86 ALA A N 1
ATOM 598 C CA . ALA A 1 86 ? 15.319 -4.332 -20.184 1.00 97.56 86 ALA A CA 1
ATOM 599 C C . ALA A 1 86 ? 15.682 -4.554 -21.663 1.00 97.56 86 ALA A C 1
ATOM 601 O O . ALA A 1 86 ? 16.865 -4.630 -22.005 1.00 97.56 86 ALA A O 1
ATOM 602 N N . ALA A 1 87 ? 14.688 -4.579 -22.558 1.00 97.69 87 ALA A N 1
ATOM 603 C CA . ALA A 1 87 ? 14.915 -4.684 -23.997 1.00 97.69 87 ALA A CA 1
ATOM 604 C C . ALA A 1 87 ? 15.677 -3.468 -24.558 1.00 97.69 87 ALA A C 1
ATOM 606 O O . ALA A 1 87 ? 16.641 -3.631 -25.309 1.00 97.69 87 ALA A O 1
ATOM 607 N N . LYS A 1 88 ? 15.308 -2.242 -24.161 1.00 97.75 88 LYS A N 1
ATOM 608 C CA . LYS A 1 88 ? 16.006 -1.020 -24.599 1.00 97.75 88 LYS A CA 1
ATOM 609 C C . LYS A 1 88 ? 17.432 -0.931 -24.057 1.00 97.75 88 LYS A C 1
ATOM 611 O O . LYS A 1 88 ? 18.316 -0.481 -24.780 1.00 97.75 88 LYS A O 1
ATOM 616 N N . ARG A 1 89 ? 17.686 -1.415 -22.838 1.00 97.94 89 ARG A N 1
ATOM 617 C CA . ARG A 1 89 ? 19.036 -1.517 -22.262 1.00 97.94 89 ARG A CA 1
ATOM 618 C C . ARG A 1 89 ? 19.924 -2.448 -23.085 1.00 97.94 89 ARG A C 1
ATOM 620 O O . ARG A 1 89 ? 21.061 -2.086 -23.380 1.00 97.94 89 ARG A O 1
ATOM 627 N N . LYS A 1 90 ? 19.403 -3.614 -23.488 1.00 97.88 90 LYS A N 1
ATOM 628 C CA . LYS A 1 90 ? 20.114 -4.542 -24.384 1.00 97.88 90 LYS A CA 1
ATOM 629 C C . LYS A 1 90 ? 20.417 -3.881 -25.732 1.00 97.88 90 LYS A C 1
ATOM 631 O O . LYS A 1 90 ? 21.567 -3.875 -26.152 1.00 97.88 90 LYS A O 1
ATOM 636 N N . ALA A 1 91 ? 19.425 -3.236 -26.350 1.00 96.94 91 ALA A N 1
ATOM 637 C CA . ALA A 1 91 ? 19.608 -2.526 -27.618 1.00 96.94 91 ALA A CA 1
ATOM 638 C C . ALA A 1 91 ? 20.661 -1.403 -27.533 1.00 96.94 91 ALA A C 1
ATOM 640 O O . ALA A 1 91 ? 21.474 -1.252 -28.442 1.00 96.94 91 ALA A O 1
ATOM 641 N N . LEU A 1 92 ? 20.690 -0.645 -26.430 1.00 98.12 92 LEU A N 1
ATOM 642 C CA . LEU A 1 92 ? 21.717 0.368 -26.175 1.00 98.12 92 LEU A CA 1
ATOM 643 C C . LEU A 1 92 ? 23.116 -0.250 -26.074 1.00 98.12 92 LEU A C 1
ATOM 645 O O . LEU A 1 92 ? 24.057 0.287 -26.657 1.00 98.12 92 LEU A O 1
ATOM 649 N N . ALA A 1 93 ? 23.259 -1.374 -25.367 1.00 97.81 93 ALA A N 1
ATOM 650 C CA . ALA A 1 93 ? 24.535 -2.075 -25.259 1.00 97.81 93 ALA A CA 1
ATOM 651 C C . ALA A 1 93 ? 25.040 -2.539 -26.636 1.00 97.81 93 ALA A C 1
ATOM 653 O O . ALA A 1 93 ? 26.189 -2.266 -26.981 1.00 97.81 93 ALA A O 1
ATOM 654 N N . THR A 1 94 ? 24.165 -3.136 -27.453 1.00 97.94 94 THR A N 1
ATOM 655 C CA . THR A 1 94 ? 24.483 -3.558 -28.827 1.00 97.94 94 THR A CA 1
ATOM 656 C C . THR A 1 94 ? 24.857 -2.376 -29.727 1.00 97.94 94 THR A C 1
ATOM 658 O O . THR A 1 94 ? 25.837 -2.439 -30.471 1.00 97.94 94 THR A O 1
ATOM 661 N N . ALA A 1 95 ? 24.116 -1.266 -29.653 1.00 97.62 95 ALA A N 1
ATOM 662 C CA . ALA A 1 95 ? 24.416 -0.072 -30.441 1.00 97.62 95 ALA A CA 1
ATOM 663 C C . ALA A 1 95 ? 25.752 0.564 -30.020 1.00 97.62 95 ALA A C 1
ATOM 665 O O . ALA A 1 95 ? 26.540 0.976 -30.871 1.00 97.62 95 ALA A O 1
ATOM 666 N N . LYS A 1 96 ? 26.048 0.582 -28.712 1.00 98.06 96 LYS A N 1
ATOM 667 C CA . LYS A 1 96 ? 27.326 1.065 -28.174 1.00 98.06 96 LYS A CA 1
ATOM 668 C C . LYS A 1 96 ? 28.496 0.214 -28.667 1.00 98.06 96 LYS A C 1
ATOM 670 O O . LYS A 1 96 ? 29.494 0.774 -29.112 1.00 98.06 96 LYS A O 1
ATOM 675 N N . SER A 1 97 ? 28.387 -1.116 -28.633 1.00 97.31 97 SER A N 1
ATOM 676 C CA . SER A 1 97 ? 29.454 -1.992 -29.135 1.00 97.31 97 SER A CA 1
ATOM 677 C C . SER A 1 97 ? 29.678 -1.834 -30.641 1.00 97.31 97 SER A C 1
ATOM 679 O O . SER A 1 97 ? 30.827 -1.790 -31.077 1.00 97.31 97 SER A O 1
ATOM 681 N N . ALA A 1 98 ? 28.610 -1.678 -31.432 1.00 96.31 98 ALA A N 1
ATOM 682 C CA . ALA A 1 98 ? 28.712 -1.443 -32.875 1.00 96.31 98 ALA A CA 1
ATOM 683 C C . ALA A 1 98 ? 29.398 -0.105 -33.202 1.00 96.31 98 ALA A C 1
ATOM 685 O O . ALA A 1 98 ? 30.259 -0.053 -34.080 1.00 96.31 98 ALA A O 1
ATOM 686 N N . TYR A 1 99 ? 29.069 0.958 -32.460 1.00 97.06 99 TYR A N 1
ATOM 687 C CA . TYR A 1 99 ? 29.738 2.253 -32.582 1.00 97.06 99 TYR A CA 1
ATOM 688 C C . TYR A 1 99 ? 31.233 2.157 -32.260 1.00 97.06 99 TYR A C 1
ATOM 690 O O . TYR A 1 99 ? 32.064 2.590 -33.055 1.00 97.06 99 TYR A O 1
ATOM 698 N N . LEU A 1 100 ? 31.600 1.510 -31.149 1.00 97.12 100 LEU A N 1
ATOM 699 C CA . LEU A 1 100 ? 33.007 1.327 -30.779 1.00 97.12 100 LEU A CA 1
ATOM 700 C C . LEU A 1 100 ? 33.787 0.512 -31.824 1.00 97.12 100 LEU A C 1
ATOM 702 O O . LEU A 1 100 ? 34.935 0.839 -32.125 1.00 97.12 100 LEU A O 1
ATOM 706 N N . ALA A 1 101 ? 33.173 -0.516 -32.413 1.00 96.56 101 ALA A N 1
ATOM 707 C CA . ALA A 1 101 ? 33.779 -1.279 -33.503 1.00 96.56 101 ALA A CA 1
ATOM 708 C C . ALA A 1 101 ? 33.984 -0.423 -34.767 1.00 96.56 101 ALA A C 1
ATOM 710 O O . ALA A 1 101 ? 35.047 -0.481 -35.388 1.00 96.56 101 ALA A O 1
ATOM 711 N N . ALA A 1 102 ? 33.010 0.421 -35.124 1.00 96.44 102 ALA A N 1
ATOM 712 C CA . ALA A 1 102 ? 33.135 1.342 -36.250 1.00 96.44 102 ALA A CA 1
ATOM 713 C C . ALA A 1 102 ? 34.253 2.373 -36.029 1.00 96.44 102 ALA A C 1
ATOM 715 O O . ALA A 1 102 ? 35.055 2.600 -36.935 1.00 96.44 102 ALA A O 1
ATOM 716 N N . VAL A 1 103 ? 34.365 2.925 -34.818 1.00 96.88 103 VAL A N 1
ATOM 717 C CA . VAL A 1 103 ? 35.452 3.842 -34.439 1.00 96.88 103 VAL A CA 1
ATOM 718 C C . VAL A 1 103 ? 36.818 3.172 -34.608 1.00 96.88 103 VAL A C 1
ATOM 720 O O . VAL A 1 103 ? 37.709 3.756 -35.221 1.00 96.88 103 VAL A O 1
ATOM 723 N N . ARG A 1 104 ? 36.972 1.915 -34.165 1.00 97.06 104 ARG A N 1
ATOM 724 C CA . ARG A 1 104 ? 38.217 1.143 -34.358 1.00 97.06 104 ARG A CA 1
ATOM 725 C C . ARG A 1 104 ? 38.557 0.913 -35.831 1.00 97.06 104 ARG A C 1
ATOM 727 O O . ARG A 1 104 ? 39.731 0.916 -36.181 1.00 97.06 104 ARG A O 1
ATOM 734 N N . SER A 1 105 ? 37.551 0.751 -36.692 1.00 95.44 105 SER A N 1
ATOM 735 C CA . SER A 1 105 ? 37.755 0.562 -38.136 1.00 95.44 105 SER A CA 1
ATOM 736 C C . SER A 1 105 ? 38.200 1.826 -38.883 1.00 95.44 105 SER A C 1
ATOM 738 O O . SER A 1 105 ? 38.611 1.725 -40.033 1.00 95.44 105 SER A O 1
ATOM 740 N N . LYS A 1 106 ? 38.094 3.014 -38.263 1.00 94.88 106 LYS A N 1
ATOM 741 C CA . LYS A 1 106 ? 38.407 4.331 -38.858 1.00 94.88 106 LYS A CA 1
ATOM 742 C C . LYS A 1 106 ? 37.624 4.678 -40.142 1.00 94.88 106 LYS A C 1
ATOM 744 O O . LYS A 1 106 ? 37.951 5.647 -40.821 1.00 94.88 106 LYS A O 1
ATOM 749 N N . VAL A 1 107 ? 36.551 3.948 -40.465 1.00 95.38 107 VAL A N 1
ATOM 750 C CA . VAL A 1 107 ? 35.696 4.220 -41.634 1.00 95.38 107 VAL A CA 1
ATOM 751 C C . VAL A 1 107 ? 34.617 5.249 -41.279 1.00 95.38 107 VAL A C 1
ATOM 753 O O . VAL A 1 107 ? 33.632 4.913 -40.619 1.00 95.38 107 VAL A O 1
ATOM 756 N N . ARG A 1 108 ? 34.761 6.491 -41.766 1.00 94.56 108 ARG A N 1
ATOM 757 C CA . ARG A 1 108 ? 33.874 7.641 -41.467 1.00 94.56 108 ARG A CA 1
ATOM 758 C C . ARG A 1 108 ? 32.378 7.318 -41.602 1.00 94.56 108 ARG A C 1
ATOM 760 O O . ARG A 1 108 ? 31.628 7.473 -40.647 1.00 94.56 108 ARG A O 1
ATOM 767 N N . ILE A 1 109 ? 31.965 6.762 -42.743 1.00 94.25 109 ILE A N 1
ATOM 768 C CA . ILE A 1 109 ? 30.554 6.429 -43.024 1.00 94.25 109 ILE A CA 1
ATOM 769 C C . ILE A 1 109 ? 29.983 5.438 -41.992 1.00 94.25 109 ILE A C 1
ATOM 771 O O . ILE A 1 109 ? 28.829 5.553 -41.573 1.00 94.25 109 ILE A O 1
ATOM 775 N N . ARG A 1 110 ? 30.786 4.460 -41.546 1.00 94.75 110 ARG A N 1
ATOM 776 C CA . ARG A 1 110 ? 30.362 3.498 -40.516 1.00 94.75 110 ARG A CA 1
ATOM 777 C C . ARG A 1 110 ? 30.230 4.172 -39.154 1.00 94.75 110 ARG A C 1
ATOM 779 O O . ARG A 1 110 ? 29.292 3.856 -38.422 1.00 94.75 110 ARG A O 1
ATOM 786 N N . ILE A 1 111 ? 31.138 5.091 -38.826 1.00 96.25 111 ILE A N 1
ATOM 787 C CA . ILE A 1 111 ? 31.111 5.857 -37.574 1.00 96.25 111 ILE A CA 1
ATOM 788 C C . ILE A 1 111 ? 29.823 6.679 -37.496 1.00 96.25 111 ILE A C 1
ATOM 790 O O . ILE A 1 111 ? 29.084 6.534 -36.525 1.00 96.25 111 ILE A O 1
ATOM 794 N N . ASP A 1 112 ? 29.490 7.445 -38.535 1.00 95.56 112 ASP A N 1
ATOM 795 C CA . ASP A 1 112 ? 28.316 8.329 -38.521 1.00 95.56 112 ASP A CA 1
ATOM 796 C C . ASP A 1 112 ? 27.003 7.537 -38.379 1.00 95.56 112 ASP A C 1
ATOM 798 O O . ASP A 1 112 ? 26.162 7.840 -37.524 1.00 95.56 112 ASP A O 1
ATOM 802 N N . ARG A 1 113 ? 26.853 6.448 -39.146 1.00 95.75 113 ARG A N 1
ATOM 803 C CA . ARG A 1 113 ? 25.661 5.583 -39.088 1.00 95.75 113 ARG A CA 1
ATOM 804 C C . ARG A 1 113 ? 25.497 4.905 -37.726 1.00 95.75 113 ARG A C 1
ATOM 806 O O . ARG A 1 113 ? 24.388 4.841 -37.194 1.00 95.75 113 ARG A O 1
ATOM 813 N N . THR A 1 114 ? 26.581 4.380 -37.159 1.00 97.38 114 THR A N 1
ATOM 814 C CA . THR A 1 114 ? 26.531 3.686 -35.860 1.00 97.38 114 THR A CA 1
ATOM 815 C C . THR A 1 114 ? 26.386 4.654 -34.688 1.00 97.38 114 THR A C 1
ATOM 817 O O . THR A 1 114 ? 25.689 4.329 -33.728 1.00 97.38 114 THR A O 1
ATOM 820 N N . HIS A 1 115 ? 26.946 5.863 -34.783 1.00 97.69 115 HIS A N 1
ATOM 821 C CA . HIS A 1 115 ? 26.735 6.928 -33.806 1.00 97.69 115 HIS A CA 1
ATOM 822 C C . HIS A 1 115 ? 25.265 7.358 -33.759 1.00 97.69 115 HIS A C 1
ATOM 824 O O . HIS A 1 115 ? 24.675 7.419 -32.680 1.00 97.69 115 HIS A O 1
ATOM 830 N N . ALA A 1 116 ? 24.633 7.572 -34.919 1.00 96.38 116 ALA A N 1
ATOM 831 C CA . ALA A 1 116 ? 23.209 7.894 -34.990 1.00 96.38 116 ALA A CA 1
ATOM 832 C C . ALA A 1 116 ? 22.338 6.796 -34.348 1.00 96.38 116 ALA A C 1
ATOM 834 O O . ALA A 1 116 ? 21.440 7.095 -33.555 1.00 96.38 116 ALA A O 1
ATOM 835 N N . ALA A 1 117 ? 22.647 5.522 -34.618 1.00 96.38 117 ALA A N 1
ATOM 836 C CA . ALA A 1 117 ? 21.966 4.386 -33.995 1.00 96.38 117 ALA A CA 1
ATOM 837 C C . ALA A 1 117 ? 22.170 4.342 -32.467 1.00 96.38 117 ALA A C 1
ATOM 839 O O . ALA A 1 117 ? 21.213 4.112 -31.723 1.00 96.38 117 ALA A O 1
ATOM 840 N N . TYR A 1 118 ? 23.388 4.613 -31.986 1.00 98.00 118 TYR A N 1
ATOM 841 C CA . TYR A 1 118 ? 23.697 4.709 -30.558 1.00 98.00 118 TYR A CA 1
ATOM 842 C C . TYR A 1 118 ? 22.903 5.827 -29.867 1.00 98.00 118 TYR A C 1
ATOM 844 O O . TYR A 1 118 ? 22.253 5.577 -28.850 1.00 98.00 118 TYR A O 1
ATOM 852 N N . VAL A 1 119 ? 22.879 7.036 -30.437 1.00 98.06 119 VAL A N 1
ATOM 853 C CA . VAL A 1 119 ? 22.129 8.177 -29.885 1.00 98.06 119 VAL A CA 1
ATOM 854 C C . VAL A 1 119 ? 20.625 7.889 -29.854 1.00 98.06 119 VAL A C 1
ATOM 856 O O . VAL A 1 119 ? 19.956 8.182 -28.858 1.00 98.06 119 VAL A O 1
ATOM 859 N N . ALA A 1 120 ? 20.080 7.274 -30.908 1.00 97.56 120 ALA A N 1
ATOM 860 C CA . ALA A 1 120 ? 18.678 6.865 -30.946 1.00 97.56 120 ALA A CA 1
ATOM 861 C C . ALA A 1 120 ? 18.351 5.836 -29.847 1.00 97.56 120 ALA A C 1
ATOM 863 O O . ALA A 1 120 ? 17.361 5.994 -29.125 1.00 97.56 120 ALA A O 1
ATOM 864 N N . ALA A 1 121 ? 19.207 4.824 -29.664 1.00 97.69 121 ALA A N 1
ATOM 865 C CA . ALA A 1 121 ? 19.051 3.825 -28.610 1.00 97.69 121 ALA A CA 1
ATOM 866 C C . ALA A 1 121 ? 19.153 4.441 -27.204 1.00 97.69 121 ALA A C 1
ATOM 868 O O . ALA A 1 121 ? 18.367 4.090 -26.323 1.00 97.69 121 ALA A O 1
ATOM 869 N N . TYR A 1 122 ? 20.058 5.404 -27.004 1.00 97.69 122 TYR A N 1
ATOM 870 C CA . TYR A 1 122 ? 20.227 6.111 -25.733 1.00 97.69 122 TYR A CA 1
ATOM 871 C C . TYR A 1 122 ? 18.968 6.900 -25.351 1.00 97.69 122 TYR A C 1
ATOM 873 O O . TYR A 1 122 ? 18.447 6.753 -24.243 1.00 97.69 122 TYR A O 1
ATOM 881 N N . ARG A 1 123 ? 18.403 7.669 -26.293 1.00 98.12 123 ARG A N 1
ATOM 882 C CA . ARG A 1 123 ? 17.140 8.402 -26.086 1.00 98.12 123 ARG A CA 1
ATOM 883 C C . ARG A 1 123 ? 15.969 7.457 -25.810 1.00 98.12 123 ARG A C 1
ATOM 885 O O . ARG A 1 123 ? 15.148 7.733 -24.936 1.00 98.12 123 ARG A O 1
ATOM 892 N N . ALA A 1 124 ? 15.888 6.339 -26.534 1.00 97.06 124 ALA A N 1
ATOM 893 C CA . ALA A 1 124 ? 14.842 5.339 -26.329 1.00 97.06 124 ALA A CA 1
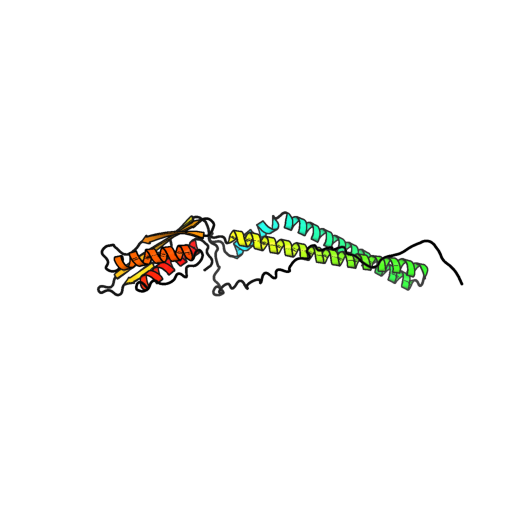ATOM 894 C C . ALA A 1 124 ? 14.937 4.672 -24.946 1.00 97.06 124 ALA A C 1
ATOM 896 O O . ALA A 1 124 ? 13.910 4.466 -24.301 1.00 97.06 124 ALA A O 1
ATOM 897 N N . TYR A 1 125 ? 16.153 4.376 -24.476 1.00 97.75 125 TYR A N 1
ATOM 898 C CA . TYR A 1 125 ? 16.389 3.859 -23.129 1.00 97.75 125 TYR A CA 1
ATOM 899 C C . TYR A 1 125 ? 15.976 4.868 -22.052 1.00 97.75 125 TYR A C 1
ATOM 901 O O . TYR A 1 125 ? 15.237 4.501 -21.143 1.00 97.75 125 TYR A O 1
ATOM 909 N N . GLY A 1 126 ? 16.357 6.143 -22.193 1.00 97.56 126 GLY A N 1
ATOM 910 C CA . GLY A 1 126 ? 15.949 7.199 -21.259 1.00 97.56 126 GLY A CA 1
ATOM 911 C C . GLY A 1 126 ? 14.426 7.329 -21.127 1.00 97.56 126 GLY A C 1
ATOM 912 O O . GLY A 1 126 ? 13.902 7.371 -20.014 1.00 97.56 126 GLY A O 1
ATOM 913 N N . LYS A 1 127 ? 13.693 7.301 -22.252 1.00 97.56 127 LYS A N 1
ATOM 914 C CA . LYS A 1 127 ? 12.217 7.310 -22.251 1.00 97.56 127 LYS A CA 1
ATOM 915 C C . LYS A 1 127 ? 11.621 6.081 -21.555 1.00 97.56 127 LYS A C 1
ATOM 917 O O . LYS A 1 127 ? 10.680 6.224 -20.778 1.00 97.56 127 LYS A O 1
ATOM 922 N N . ALA A 1 128 ? 12.162 4.889 -21.816 1.00 97.56 128 ALA A N 1
ATOM 923 C CA . ALA A 1 128 ? 11.695 3.656 -21.179 1.00 97.56 128 ALA A CA 1
ATOM 924 C C . ALA A 1 128 ? 11.921 3.675 -19.658 1.00 97.56 128 ALA A C 1
ATOM 926 O O . ALA A 1 128 ? 11.022 3.324 -18.901 1.00 97.56 128 ALA A O 1
ATOM 927 N N . LEU A 1 129 ? 13.074 4.180 -19.211 1.00 97.44 129 LEU A N 1
ATOM 928 C CA . LEU A 1 129 ? 13.419 4.287 -17.794 1.00 97.44 129 LEU A CA 1
ATOM 929 C C . LEU A 1 129 ? 12.481 5.248 -17.048 1.00 97.44 129 LEU A C 1
ATOM 931 O O . LEU A 1 129 ? 12.017 4.938 -15.950 1.00 97.44 129 LEU A O 1
ATOM 935 N N . PHE A 1 130 ? 12.134 6.385 -17.662 1.00 96.44 130 PHE A N 1
ATOM 936 C CA . PHE A 1 130 ? 11.126 7.295 -17.112 1.00 96.44 130 PHE A CA 1
ATOM 937 C C . PHE A 1 130 ? 9.744 6.629 -17.006 1.00 96.44 130 PHE A C 1
ATOM 939 O O . PHE A 1 130 ? 9.093 6.740 -15.967 1.00 96.44 130 PHE A O 1
ATOM 946 N N . ALA A 1 131 ? 9.318 5.898 -18.042 1.00 95.56 131 ALA A N 1
ATOM 947 C CA . ALA A 1 131 ? 8.044 5.175 -18.050 1.00 95.56 131 ALA A CA 1
ATOM 948 C C . ALA A 1 131 ? 7.984 4.048 -17.001 1.00 95.56 131 ALA A C 1
ATOM 950 O O . ALA A 1 131 ? 6.956 3.844 -16.361 1.00 95.56 131 ALA A O 1
ATOM 951 N N . GLU A 1 132 ? 9.085 3.328 -16.779 1.00 96.94 132 GLU A N 1
ATOM 952 C CA . GLU A 1 132 ? 9.176 2.337 -15.704 1.00 96.94 132 GLU A CA 1
ATOM 953 C C . GLU A 1 132 ? 9.093 2.996 -14.325 1.00 96.94 132 GLU A C 1
ATOM 955 O O . GLU A 1 132 ? 8.342 2.533 -13.462 1.00 96.94 132 GLU A O 1
ATOM 960 N N . LYS A 1 133 ? 9.816 4.107 -14.118 1.00 97.62 133 LYS A N 1
ATOM 961 C CA . LYS A 1 133 ? 9.788 4.847 -12.850 1.00 97.62 133 LYS A CA 1
ATOM 962 C C . LYS A 1 133 ? 8.381 5.359 -12.539 1.00 97.62 133 LYS A C 1
ATOM 964 O O . LYS A 1 133 ? 7.927 5.199 -11.406 1.00 97.62 133 LYS A O 1
ATOM 969 N N . SER A 1 134 ? 7.685 5.926 -13.525 1.00 95.56 134 SER A N 1
ATOM 970 C CA . SER A 1 134 ? 6.312 6.408 -13.352 1.00 95.56 134 SER A CA 1
ATOM 971 C C . SER A 1 134 ? 5.325 5.263 -13.104 1.00 95.56 134 SER A C 1
ATOM 973 O O . SER A 1 134 ? 4.504 5.362 -12.192 1.00 95.56 134 SER A O 1
ATOM 975 N N . ALA A 1 135 ? 5.446 4.137 -13.817 1.00 96.25 135 ALA A N 1
ATOM 976 C CA . ALA A 1 135 ? 4.614 2.954 -13.588 1.00 96.25 135 ALA A CA 1
ATOM 977 C C . ALA A 1 135 ? 4.818 2.357 -12.184 1.00 96.25 135 ALA A C 1
ATOM 979 O O . ALA A 1 135 ? 3.849 1.964 -11.534 1.00 96.25 135 ALA A O 1
ATOM 980 N N . ARG A 1 136 ? 6.060 2.342 -11.683 1.00 97.19 136 ARG A N 1
ATOM 981 C CA . ARG A 1 136 ? 6.381 1.892 -10.321 1.00 97.19 136 ARG A CA 1
ATOM 982 C C . ARG A 1 136 ? 5.741 2.782 -9.258 1.00 97.19 136 ARG A C 1
ATOM 984 O O . ARG A 1 136 ? 5.147 2.260 -8.320 1.00 97.19 136 ARG A O 1
ATOM 991 N N . ILE A 1 137 ? 5.839 4.106 -9.410 1.00 96.19 137 ILE A N 1
ATOM 992 C CA . ILE A 1 137 ? 5.200 5.067 -8.494 1.00 96.19 137 ILE A CA 1
ATOM 993 C C . ILE A 1 137 ? 3.681 4.879 -8.517 1.00 96.19 137 ILE A C 1
ATOM 995 O O . ILE A 1 137 ? 3.059 4.789 -7.465 1.00 96.19 137 ILE A O 1
ATOM 999 N N . LYS A 1 138 ? 3.083 4.731 -9.704 1.00 94.88 138 LYS A N 1
ATOM 1000 C CA . LYS A 1 138 ? 1.643 4.483 -9.843 1.00 94.88 138 LYS A CA 1
ATOM 1001 C C . LYS A 1 138 ? 1.207 3.203 -9.122 1.00 94.88 138 LYS A C 1
ATOM 1003 O O . LYS A 1 138 ? 0.218 3.229 -8.399 1.00 94.88 138 LYS A O 1
ATOM 1008 N N . LEU A 1 139 ? 1.950 2.104 -9.280 1.00 95.62 139 LEU A N 1
ATOM 1009 C CA . LEU A 1 139 ? 1.694 0.854 -8.560 1.00 95.62 139 LEU A CA 1
ATOM 1010 C C . LEU A 1 139 ? 1.794 1.038 -7.039 1.00 95.62 139 LEU A C 1
ATOM 1012 O O . LEU A 1 139 ? 0.918 0.564 -6.320 1.00 95.62 139 LEU A O 1
ATOM 1016 N N . ALA A 1 140 ? 2.832 1.726 -6.558 1.00 94.88 140 ALA A N 1
ATOM 1017 C CA . ALA A 1 140 ? 3.022 1.990 -5.133 1.00 94.88 140 ALA A CA 1
ATOM 1018 C C . ALA A 1 140 ? 1.869 2.822 -4.551 1.00 94.88 140 ALA A C 1
ATOM 1020 O O . ALA A 1 140 ? 1.296 2.430 -3.541 1.00 94.88 140 ALA A O 1
ATOM 1021 N N . ASN A 1 141 ? 1.468 3.899 -5.232 1.00 94.50 141 ASN A N 1
ATOM 1022 C CA . ASN A 1 141 ? 0.370 4.762 -4.796 1.00 94.50 141 ASN A CA 1
ATOM 1023 C C . ASN A 1 141 ? -0.970 4.014 -4.772 1.00 94.50 141 ASN A C 1
ATOM 1025 O O . ASN A 1 141 ? -1.721 4.139 -3.812 1.00 94.50 141 ASN A O 1
ATOM 1029 N N . ILE A 1 142 ? -1.263 3.205 -5.797 1.00 93.88 142 ILE A N 1
ATOM 1030 C CA . ILE A 1 142 ? -2.500 2.408 -5.847 1.00 93.88 142 ILE A CA 1
ATOM 1031 C C . ILE A 1 142 ? -2.519 1.361 -4.729 1.00 93.88 142 ILE A C 1
ATOM 1033 O O . ILE A 1 142 ? -3.552 1.176 -4.089 1.00 93.88 142 ILE A O 1
ATOM 1037 N N . ARG A 1 143 ? -1.388 0.689 -4.472 1.00 94.25 143 ARG A N 1
ATOM 1038 C CA . ARG A 1 143 ? -1.273 -0.255 -3.353 1.00 94.25 143 ARG A CA 1
ATOM 1039 C C . ARG A 1 143 ? -1.474 0.449 -2.018 1.00 94.25 143 ARG A C 1
ATOM 1041 O O . ARG A 1 143 ? -2.316 0.002 -1.259 1.00 94.25 143 ARG A O 1
ATOM 1048 N N . ALA A 1 144 ? -0.787 1.564 -1.777 1.00 90.31 144 ALA A N 1
ATOM 1049 C CA . ALA A 1 144 ? -0.919 2.335 -0.543 1.00 90.31 144 ALA A CA 1
ATOM 1050 C C . ALA A 1 144 ? -2.363 2.809 -0.310 1.00 90.31 144 ALA A C 1
ATOM 1052 O O . ALA A 1 144 ? -2.905 2.601 0.771 1.00 90.31 144 ALA A O 1
ATOM 1053 N N . ALA A 1 145 ? -3.018 3.359 -1.338 1.00 89.19 145 ALA A N 1
ATOM 1054 C CA . ALA A 1 145 ? -4.412 3.786 -1.251 1.00 89.19 145 ALA A CA 1
ATOM 1055 C C . ALA A 1 145 ? -5.359 2.613 -0.960 1.00 89.19 145 ALA A C 1
ATOM 1057 O O . ALA A 1 145 ? -6.271 2.738 -0.145 1.00 89.19 145 ALA A O 1
ATOM 1058 N N . LYS A 1 146 ? -5.142 1.453 -1.598 1.00 90.06 146 LYS A N 1
ATOM 1059 C CA . LYS A 1 146 ? -5.983 0.278 -1.357 1.00 90.06 146 LYS A CA 1
ATOM 1060 C C . LYS A 1 146 ? -5.733 -0.330 0.019 1.00 90.06 146 LYS A C 1
ATOM 1062 O O . LYS A 1 146 ? -6.700 -0.710 0.664 1.00 90.06 146 LYS A O 1
ATOM 1067 N N . THR A 1 147 ? -4.482 -0.387 0.472 1.00 88.75 147 THR A N 1
ATOM 1068 C CA . THR A 1 147 ? -4.133 -0.798 1.835 1.00 88.75 147 THR A CA 1
ATOM 1069 C C . THR A 1 147 ? -4.835 0.103 2.840 1.00 88.75 147 THR A C 1
ATOM 1071 O O . THR A 1 147 ? -5.581 -0.416 3.653 1.00 88.75 147 THR A O 1
ATOM 1074 N N . ALA A 1 148 ? -4.715 1.429 2.717 1.00 83.81 148 ALA A N 1
ATOM 1075 C CA . ALA A 1 148 ? -5.391 2.370 3.610 1.00 83.81 148 ALA A CA 1
ATOM 1076 C C . ALA A 1 148 ? -6.917 2.173 3.633 1.00 83.81 148 ALA A C 1
ATOM 1078 O O . ALA A 1 148 ? -7.515 2.141 4.703 1.00 83.81 148 ALA A O 1
ATOM 1079 N N . ALA A 1 149 ? -7.543 1.978 2.467 1.00 83.56 149 ALA A N 1
ATOM 1080 C CA . ALA A 1 149 ? -8.983 1.744 2.379 1.00 83.56 149 ALA A CA 1
ATOM 1081 C C . ALA A 1 149 ? -9.421 0.418 3.026 1.00 83.56 149 ALA A C 1
ATOM 1083 O O . ALA A 1 149 ? -10.460 0.378 3.673 1.00 83.56 149 ALA A O 1
ATOM 1084 N N . VAL A 1 150 ? -8.654 -0.663 2.847 1.00 82.69 150 VAL A N 1
ATOM 1085 C CA . VAL A 1 150 ? -8.961 -1.962 3.468 1.00 82.69 150 VAL A CA 1
ATOM 1086 C C . VAL A 1 150 ? -8.728 -1.891 4.975 1.00 82.69 150 VAL A C 1
ATOM 1088 O O . VAL A 1 150 ? -9.609 -2.266 5.736 1.00 82.69 150 VAL A O 1
ATOM 1091 N N . THR A 1 151 ? -7.608 -1.316 5.418 1.00 77.44 151 THR A N 1
ATOM 1092 C CA . THR A 1 151 ? -7.326 -1.090 6.841 1.00 77.44 151 THR A CA 1
ATOM 1093 C C . THR A 1 151 ? -8.438 -0.279 7.513 1.00 77.44 151 THR A C 1
ATOM 1095 O O . THR A 1 151 ? -8.889 -0.652 8.587 1.00 77.44 151 THR A O 1
ATOM 1098 N N . ALA A 1 152 ? -8.940 0.782 6.875 1.00 69.56 152 ALA A N 1
ATOM 1099 C CA . ALA A 1 152 ? -10.029 1.592 7.427 1.00 69.56 152 ALA A CA 1
ATOM 1100 C C . ALA A 1 152 ? -11.365 0.835 7.567 1.00 69.56 152 ALA A C 1
ATOM 1102 O O . ALA A 1 152 ? -12.202 1.224 8.376 1.00 69.56 152 ALA A O 1
ATOM 1103 N N . LEU A 1 153 ? -11.589 -0.220 6.778 1.00 66.25 153 LEU A N 1
ATOM 1104 C CA . LEU A 1 153 ? -12.772 -1.079 6.898 1.00 66.25 153 LEU A CA 1
ATOM 1105 C C . LEU A 1 153 ? -12.566 -2.203 7.919 1.00 66.25 153 LEU A C 1
ATOM 1107 O O . LEU A 1 153 ? -13.519 -2.586 8.587 1.00 66.25 153 LEU A O 1
ATOM 1111 N N . HIS A 1 154 ? -11.336 -2.704 8.051 1.00 61.47 154 HIS A N 1
ATOM 1112 C CA . HIS A 1 154 ? -10.978 -3.780 8.980 1.00 61.47 154 HIS A CA 1
ATOM 1113 C C . HIS A 1 154 ? -10.999 -3.367 10.454 1.00 61.47 154 HIS A C 1
ATOM 1115 O O . HIS A 1 154 ? -11.180 -4.227 11.304 1.00 61.47 154 HIS A O 1
ATOM 1121 N N . TYR A 1 155 ? -10.820 -2.078 10.752 1.00 55.62 155 TYR A N 1
ATOM 1122 C CA . TYR A 1 155 ? -10.844 -1.529 12.115 1.00 55.62 155 TYR A CA 1
ATOM 1123 C C . TYR A 1 155 ? -12.108 -0.702 12.396 1.00 55.62 155 TYR A C 1
ATOM 1125 O O . TYR A 1 155 ? -12.041 0.318 13.078 1.00 55.62 155 TYR A O 1
ATOM 1133 N N . ARG A 1 156 ? -13.256 -1.087 11.826 1.00 58.53 156 ARG A N 1
ATOM 1134 C CA . ARG A 1 156 ? -14.538 -0.520 12.261 1.00 58.53 156 ARG A CA 1
ATOM 1135 C C . ARG A 1 156 ? -15.018 -1.252 13.515 1.00 58.53 156 ARG A C 1
ATOM 1137 O O . ARG A 1 156 ? -14.978 -2.484 13.493 1.00 58.53 156 ARG A O 1
ATOM 1144 N N . PRO A 1 157 ? -15.512 -0.528 14.537 1.00 62.66 157 PRO A N 1
ATOM 1145 C CA . PRO A 1 157 ? -16.202 -1.150 15.652 1.00 62.66 157 PRO A CA 1
ATOM 1146 C C . PRO A 1 157 ? -17.323 -2.044 15.129 1.00 62.66 157 PRO A C 1
ATOM 1148 O O . PRO A 1 157 ? -18.030 -1.680 14.182 1.00 62.66 157 PRO A O 1
ATOM 1151 N N . LYS A 1 158 ? -17.436 -3.243 15.691 1.00 63.16 158 LYS A N 1
ATOM 1152 C CA . LYS A 1 158 ? -18.467 -4.202 15.306 1.00 63.16 158 LYS A CA 1
ATOM 1153 C C . LYS A 1 158 ? -19.819 -3.692 15.773 1.00 63.16 158 LYS A C 1
ATOM 1155 O O . LYS A 1 158 ? -19.965 -3.297 16.923 1.00 63.16 158 LYS A O 1
ATOM 1160 N N . ASP A 1 159 ? -20.815 -3.792 14.904 1.00 67.75 159 ASP A N 1
ATOM 1161 C CA . ASP A 1 159 ? -22.196 -3.612 15.325 1.00 67.75 159 ASP A CA 1
ATOM 1162 C C . ASP A 1 159 ? -22.612 -4.810 16.187 1.00 67.75 159 ASP A C 1
ATOM 1164 O O . ASP A 1 159 ? -22.311 -5.964 15.862 1.00 67.75 159 ASP A O 1
ATOM 1168 N N . GLY A 1 160 ? -23.292 -4.547 17.296 1.00 72.12 160 GLY A N 1
ATOM 1169 C CA . GLY A 1 160 ? -23.677 -5.581 18.245 1.00 72.12 160 GLY A CA 1
ATOM 1170 C C . GLY A 1 160 ? -23.752 -5.081 19.676 1.00 72.12 160 GLY A C 1
ATOM 1171 O O . GLY A 1 160 ? -23.580 -3.899 19.959 1.00 72.12 160 GLY A O 1
ATOM 1172 N N . VAL A 1 161 ? -24.029 -6.009 20.582 1.00 78.75 161 VAL A N 1
ATOM 1173 C CA . VAL A 1 161 ? -24.154 -5.734 22.011 1.00 78.75 161 VAL A CA 1
ATOM 1174 C C . VAL A 1 161 ? -22.900 -6.242 22.713 1.00 78.75 161 VAL A C 1
ATOM 1176 O O . VAL A 1 161 ? -22.570 -7.424 22.603 1.00 78.75 161 VAL A O 1
ATOM 1179 N N . PHE A 1 162 ? -22.216 -5.364 23.440 1.00 79.44 162 PHE A N 1
ATOM 1180 C CA . PHE A 1 162 ? -20.973 -5.665 24.145 1.00 79.44 162 PHE A CA 1
ATOM 1181 C C . PHE A 1 162 ? -21.141 -5.381 25.624 1.00 79.44 162 PHE A C 1
ATOM 1183 O O . PHE A 1 162 ? -21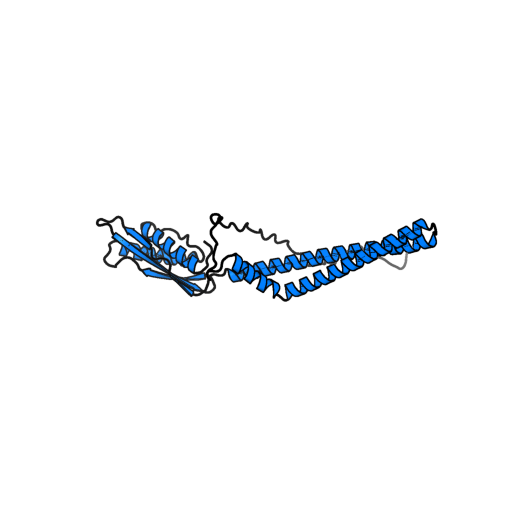.542 -4.289 26.018 1.00 79.44 162 PHE A O 1
ATOM 1190 N N . THR A 1 163 ? -20.815 -6.366 26.450 1.00 83.31 163 THR A N 1
ATOM 1191 C CA . THR A 1 163 ? -20.855 -6.218 27.902 1.00 83.31 163 THR A CA 1
ATOM 1192 C C . THR A 1 163 ? -19.437 -6.038 28.419 1.00 83.31 163 THR A C 1
ATOM 1194 O O . THR A 1 163 ? -18.563 -6.868 28.166 1.00 83.31 163 THR A O 1
ATOM 1197 N N . GLY A 1 164 ? -19.218 -4.951 29.147 1.00 80.00 164 GLY A N 1
ATOM 1198 C CA . GLY A 1 164 ? -17.965 -4.638 29.809 1.00 80.00 164 GLY A CA 1
ATOM 1199 C C . GLY A 1 164 ? -17.651 -5.584 30.959 1.00 80.00 164 GLY A C 1
ATOM 1200 O O . GLY A 1 164 ? -18.493 -6.359 31.431 1.00 80.00 164 GLY A O 1
ATOM 1201 N N . ARG A 1 165 ? -16.412 -5.513 31.445 1.00 82.69 165 ARG A N 1
ATOM 1202 C CA . ARG A 1 165 ? -15.999 -6.246 32.643 1.00 82.69 165 ARG A CA 1
ATOM 1203 C C . ARG A 1 165 ? -16.836 -5.802 33.845 1.00 82.69 165 ARG A C 1
ATOM 1205 O O . ARG A 1 165 ? -17.091 -4.612 34.019 1.00 82.69 165 ARG A O 1
ATOM 1212 N N . LEU A 1 166 ? -17.219 -6.759 34.687 1.00 80.62 166 LEU A N 1
ATOM 1213 C CA . LEU A 1 166 ? -17.777 -6.477 36.007 1.00 80.62 166 LEU A CA 1
ATOM 1214 C C . LEU A 1 166 ? -16.694 -5.829 36.880 1.00 80.62 166 LEU A C 1
ATOM 1216 O O . LEU A 1 166 ? -15.619 -6.408 37.063 1.00 80.62 166 LEU A O 1
ATOM 1220 N N . VAL A 1 167 ? -16.968 -4.638 37.402 1.00 78.44 167 VAL A N 1
ATOM 1221 C CA . VAL A 1 167 ? -16.067 -3.909 38.299 1.00 78.44 167 VAL A CA 1
ATOM 1222 C C . VAL A 1 167 ? -16.712 -3.837 39.673 1.00 78.44 167 VAL A C 1
ATOM 1224 O O . VAL A 1 167 ? -17.839 -3.376 39.804 1.00 78.44 167 VAL A O 1
ATOM 1227 N N . ASN A 1 168 ? -15.987 -4.282 40.697 1.00 79.25 168 ASN A N 1
ATOM 1228 C CA . ASN A 1 168 ? -16.411 -4.135 42.085 1.00 79.25 168 ASN A CA 1
ATOM 1229 C C . ASN A 1 168 ? -15.642 -2.966 42.693 1.00 79.25 168 ASN A C 1
ATOM 1231 O O . ASN A 1 168 ? -14.417 -3.048 42.816 1.00 79.25 168 ASN A O 1
ATOM 1235 N N . TYR A 1 169 ? -16.340 -1.896 43.066 1.00 75.31 169 TYR A N 1
ATOM 1236 C CA . TYR A 1 169 ? -15.724 -0.735 43.707 1.00 75.31 169 TYR A CA 1
ATOM 1237 C C . TYR A 1 169 ? -16.051 -0.700 45.202 1.00 75.31 169 TYR A C 1
ATOM 1239 O O . TYR A 1 169 ? -17.083 -1.199 45.655 1.00 75.31 169 TYR A O 1
ATOM 1247 N N . LEU A 1 170 ? -15.111 -0.165 45.981 1.00 76.25 170 LEU A N 1
ATOM 1248 C CA . LEU A 1 170 ? -15.215 -0.072 47.433 1.00 76.25 170 LEU A CA 1
ATOM 1249 C C . LEU A 1 170 ? -16.013 1.174 47.807 1.00 76.25 170 LEU A C 1
ATOM 1251 O O . LEU A 1 170 ? -15.588 2.281 47.483 1.00 76.25 170 LEU A O 1
ATOM 1255 N N . VAL A 1 171 ? -17.103 1.007 48.551 1.00 68.31 171 VAL A N 1
ATOM 1256 C CA . VAL A 1 171 ? -17.840 2.127 49.139 1.00 68.31 171 VAL A CA 1
ATOM 1257 C C . VAL A 1 171 ? -17.309 2.385 50.555 1.00 68.31 171 VAL A C 1
ATOM 1259 O O . VAL A 1 171 ? -17.358 1.479 51.395 1.00 68.31 171 VAL A O 1
ATOM 1262 N N . PRO A 1 172 ? -16.788 3.591 50.859 1.00 64.12 172 PRO A N 1
ATOM 1263 C CA . PRO A 1 172 ? -16.222 3.929 52.164 1.00 64.12 172 PRO A CA 1
ATOM 1264 C C . PRO A 1 172 ? -17.311 4.252 53.206 1.00 64.12 172 PRO A C 1
ATOM 1266 O O . PRO A 1 172 ? -17.243 5.268 53.895 1.00 64.12 172 PRO A O 1
ATOM 1269 N N . THR A 1 173 ? -18.319 3.389 53.329 1.00 63.41 173 THR A N 1
ATOM 1270 C CA . THR A 1 173 ? -19.340 3.436 54.389 1.00 63.41 173 THR A CA 1
ATOM 1271 C C . THR A 1 173 ? -18.954 2.452 55.497 1.00 63.41 173 THR A C 1
ATOM 1273 O O . THR A 1 173 ? -18.161 1.542 55.270 1.00 63.41 173 THR A O 1
ATOM 1276 N N . ILE A 1 174 ? -19.466 2.627 56.718 1.00 53.06 174 ILE A N 1
ATOM 1277 C CA . ILE A 1 174 ? -19.305 1.649 57.804 1.00 53.06 174 ILE A CA 1
ATOM 1278 C C . ILE A 1 174 ? -20.648 0.925 57.972 1.00 53.06 174 ILE A C 1
ATOM 1280 O O . ILE A 1 174 ? -21.614 1.585 58.352 1.00 53.06 174 ILE A O 1
ATOM 1284 N N . PRO A 1 175 ? -20.731 -0.400 57.746 1.00 60.94 175 PRO A N 1
ATOM 1285 C CA . PRO A 1 175 ? -19.666 -1.319 57.326 1.00 60.94 175 PRO A CA 1
ATOM 1286 C C . PRO A 1 175 ? -19.248 -1.151 55.853 1.00 60.94 175 PRO A C 1
ATOM 1288 O O . PRO A 1 175 ? -20.063 -0.802 54.998 1.00 60.94 175 PRO A O 1
ATOM 1291 N N . PHE A 1 176 ? -17.976 -1.445 55.558 1.00 61.25 176 PHE A N 1
ATOM 1292 C CA . PHE A 1 176 ? -17.435 -1.383 54.197 1.00 61.25 176 PHE A CA 1
ATOM 1293 C C . PHE A 1 176 ? -18.162 -2.375 53.291 1.00 61.25 176 PHE A C 1
ATOM 1295 O O . PHE A 1 176 ? -18.297 -3.549 53.641 1.00 61.25 176 PHE A O 1
ATOM 1302 N N . SER A 1 177 ? -18.593 -1.903 52.123 1.00 65.44 177 SER A N 1
ATOM 1303 C CA . SER A 1 177 ? -19.346 -2.702 51.155 1.00 65.44 177 SER A CA 1
ATOM 1304 C C . SER A 1 177 ? -18.690 -2.626 49.776 1.00 65.44 177 SER A C 1
ATOM 1306 O O . SER A 1 177 ? -18.166 -1.582 49.385 1.00 65.44 177 SER A O 1
ATOM 1308 N N . PHE A 1 178 ? -18.693 -3.749 49.054 1.00 71.88 178 PHE A N 1
ATOM 1309 C CA . PHE A 1 178 ? -18.290 -3.808 47.649 1.00 71.88 178 PHE A CA 1
ATOM 1310 C C . PHE A 1 178 ? -19.542 -3.855 46.790 1.00 71.88 178 PHE A C 1
ATOM 1312 O O . PHE A 1 178 ? -20.363 -4.758 46.953 1.00 71.88 178 PHE A O 1
ATOM 1319 N N . GLU A 1 179 ? -19.670 -2.904 45.872 1.00 77.75 179 GLU A N 1
ATOM 1320 C CA . GLU A 1 179 ? -20.818 -2.835 44.973 1.00 77.75 179 GLU A CA 1
ATOM 1321 C C . GLU A 1 179 ? -20.395 -3.216 43.545 1.00 77.75 179 GLU A C 1
ATOM 1323 O O . GLU A 1 179 ? -19.365 -2.728 43.064 1.00 77.75 179 GLU A O 1
ATOM 1328 N N . PRO A 1 180 ? -21.143 -4.114 42.872 1.00 82.12 180 PRO A N 1
ATOM 1329 C CA . PRO A 1 180 ? -20.871 -4.489 41.492 1.00 82.12 180 PRO A CA 1
ATOM 1330 C C . PRO A 1 180 ? -21.399 -3.427 40.527 1.00 82.12 180 PRO A C 1
ATOM 1332 O O . PRO A 1 180 ? -22.519 -2.942 40.677 1.00 82.12 180 PRO A O 1
ATOM 1335 N N . LEU A 1 181 ? -20.623 -3.124 39.490 1.00 82.44 181 LEU A N 1
ATOM 1336 C CA . LEU A 1 181 ? -21.042 -2.284 38.375 1.00 82.44 181 LEU A CA 1
ATOM 1337 C C . LEU A 1 181 ? -20.625 -2.915 37.047 1.00 82.44 181 LEU A C 1
ATOM 1339 O O . LEU A 1 181 ? -19.468 -3.296 36.853 1.00 82.44 181 LEU A O 1
ATOM 1343 N N . GLN A 1 182 ? -21.580 -3.038 36.125 1.00 83.75 182 GLN A N 1
ATOM 1344 C CA . GLN A 1 182 ? -21.330 -3.569 34.787 1.00 83.75 182 GLN A CA 1
ATOM 1345 C C . GLN A 1 182 ? -22.115 -2.812 33.722 1.00 83.75 182 GLN A C 1
ATOM 1347 O O . GLN A 1 182 ? -23.345 -2.761 33.764 1.00 83.75 182 GLN A O 1
ATOM 1352 N N . VAL A 1 183 ? -21.401 -2.303 32.723 1.00 86.00 183 VAL A N 1
ATOM 1353 C CA . VAL A 1 183 ? -21.969 -1.573 31.588 1.00 86.00 183 VAL A CA 1
ATOM 1354 C C . VAL A 1 183 ? -22.108 -2.495 30.382 1.00 86.00 183 VAL A C 1
ATOM 1356 O O . VAL A 1 183 ? -21.254 -3.337 30.110 1.00 86.00 183 VAL A O 1
ATOM 1359 N N . ARG A 1 184 ? -23.195 -2.325 29.643 1.00 85.94 184 ARG A N 1
ATOM 1360 C CA . ARG A 1 184 ? -23.471 -2.929 28.347 1.00 85.94 184 ARG A CA 1
ATOM 1361 C C . ARG A 1 184 ? -23.683 -1.812 27.341 1.00 85.94 184 ARG A C 1
ATOM 1363 O O . ARG A 1 184 ? -24.415 -0.874 27.617 1.00 85.94 184 ARG A O 1
ATOM 1370 N N . ILE A 1 185 ? -23.054 -1.916 26.183 1.00 82.88 185 ILE A N 1
ATOM 1371 C CA . ILE A 1 185 ? -23.221 -0.965 25.086 1.00 82.88 185 ILE A CA 1
ATOM 1372 C C . ILE A 1 185 ? -23.801 -1.679 23.873 1.00 82.88 185 ILE A C 1
ATOM 1374 O O . ILE A 1 185 ? -23.488 -2.846 23.625 1.00 82.88 185 ILE A O 1
ATOM 1378 N N . THR A 1 186 ? -24.602 -0.965 23.093 1.00 81.12 186 THR A N 1
ATOM 1379 C CA . THR A 1 186 ? -25.042 -1.404 21.769 1.00 81.12 186 THR A CA 1
ATOM 1380 C C . THR A 1 186 ? -24.402 -0.510 20.726 1.00 81.12 186 THR A C 1
ATOM 1382 O O . THR A 1 186 ? -24.609 0.703 20.722 1.00 81.12 186 THR A O 1
ATOM 1385 N N . VAL A 1 187 ? -23.645 -1.107 19.818 1.00 75.88 187 VAL A N 1
ATOM 1386 C CA . VAL A 1 187 ? -22.968 -0.419 18.722 1.00 75.88 187 VAL A CA 1
ATOM 1387 C C . VAL A 1 187 ? -23.747 -0.647 17.435 1.00 75.88 187 VAL A C 1
ATOM 1389 O O . VAL A 1 187 ? -24.119 -1.779 17.117 1.00 75.88 187 VAL A O 1
ATOM 1392 N N . TYR A 1 188 ? -24.003 0.431 16.700 1.00 68.19 188 TYR A N 1
ATOM 1393 C CA . TYR A 1 188 ? -24.664 0.390 15.403 1.00 68.19 188 TYR A CA 1
ATOM 1394 C C . TYR A 1 188 ? -24.033 1.399 14.445 1.00 68.19 188 TYR A C 1
ATOM 1396 O O . TYR A 1 188 ? -23.841 2.568 14.783 1.00 68.19 188 TYR A O 1
ATOM 1404 N N . GLY A 1 189 ? -23.709 0.962 13.228 1.00 60.38 189 GLY A N 1
ATOM 1405 C CA . GLY A 1 189 ? -23.020 1.786 12.241 1.00 60.38 189 GLY A CA 1
ATOM 1406 C C . GLY A 1 189 ? -21.616 2.229 12.666 1.00 60.38 189 GLY A C 1
ATOM 1407 O O . GLY A 1 189 ? -21.114 3.205 12.107 1.00 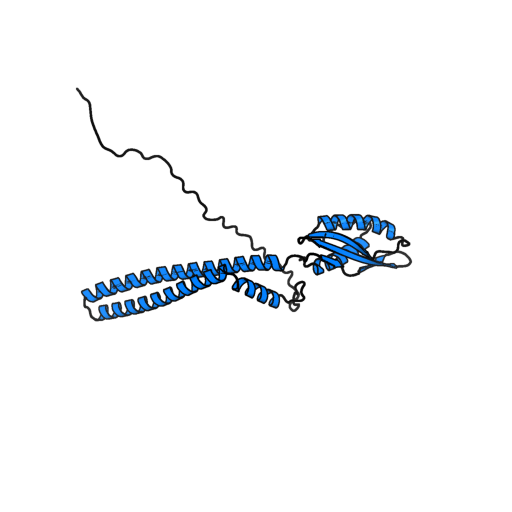60.38 189 GLY A O 1
ATOM 1408 N N . GLY A 1 190 ? -20.983 1.537 13.621 1.00 66.31 190 GLY A N 1
ATOM 1409 C CA . GLY A 1 190 ? -19.700 1.933 14.211 1.00 66.31 190 GLY A CA 1
ATOM 1410 C C . GLY A 1 190 ? -19.777 3.029 15.284 1.00 66.31 190 GLY A C 1
ATOM 1411 O O . GLY A 1 190 ? -18.740 3.587 15.635 1.00 66.3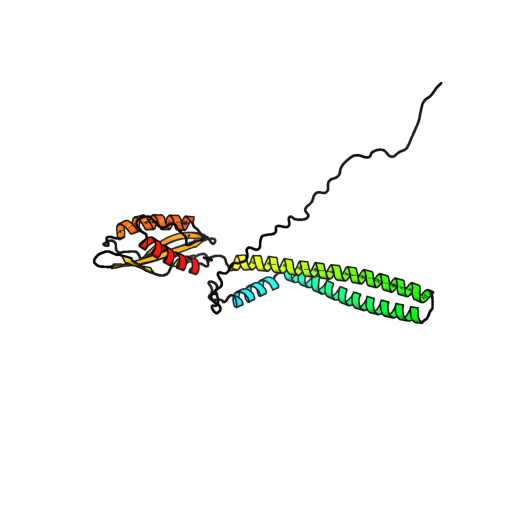1 190 GLY A O 1
ATOM 1412 N N . HIS A 1 191 ? -20.967 3.334 15.810 1.00 68.50 191 HIS A N 1
ATOM 1413 C CA . HIS A 1 191 ? -21.175 4.278 16.915 1.00 68.50 191 HIS A CA 1
ATOM 1414 C C . HIS A 1 191 ? -21.925 3.616 18.072 1.00 68.50 191 HIS A C 1
ATOM 1416 O O . HIS A 1 191 ? -22.783 2.761 17.842 1.00 68.50 191 HIS A O 1
ATOM 1422 N N . VAL A 1 192 ? -21.657 4.043 19.309 1.00 72.00 192 VAL A N 1
ATOM 1423 C CA . VAL A 1 192 ? -22.470 3.649 20.466 1.00 72.00 192 VAL A CA 1
ATOM 1424 C C . VAL A 1 192 ? -23.865 4.256 20.316 1.00 72.00 192 VAL A C 1
ATOM 1426 O O . VAL A 1 192 ? -24.042 5.472 20.335 1.00 72.00 192 VAL A O 1
ATOM 1429 N N . SER A 1 193 ? -24.843 3.383 20.109 1.00 79.56 193 SER A N 1
ATOM 1430 C CA . SER A 1 193 ? -26.256 3.712 19.903 1.00 79.56 193 SER A CA 1
ATOM 1431 C C . SER A 1 193 ? -27.083 3.612 21.181 1.00 79.56 193 SER A C 1
ATOM 1433 O O . SER A 1 193 ? -28.099 4.293 21.291 1.00 79.56 193 SER A O 1
ATOM 1435 N N . ASP A 1 194 ? -26.642 2.788 22.132 1.00 81.31 194 ASP A N 1
ATOM 1436 C CA . ASP A 1 194 ? -27.315 2.584 23.410 1.00 81.31 194 ASP A CA 1
ATOM 1437 C C . ASP A 1 194 ? -26.316 2.168 24.494 1.00 81.31 194 ASP A C 1
ATOM 1439 O O . ASP A 1 194 ? -25.287 1.550 24.195 1.00 81.31 194 ASP A O 1
ATOM 1443 N N . VAL A 1 195 ? -26.620 2.508 25.744 1.00 83.00 195 VAL A N 1
ATOM 1444 C CA . VAL A 1 195 ? -25.797 2.207 26.919 1.00 83.00 195 VAL A CA 1
ATOM 1445 C C . VAL A 1 195 ? -26.713 1.832 28.071 1.00 83.00 195 VAL A C 1
ATOM 1447 O O . VAL A 1 195 ? -27.558 2.613 28.492 1.00 83.00 195 VAL A O 1
ATOM 1450 N N . GLU A 1 196 ? -26.498 0.649 28.627 1.00 85.38 196 GLU A N 1
ATOM 1451 C CA . GLU A 1 196 ? -27.291 0.082 29.706 1.00 85.38 196 GLU A CA 1
ATOM 1452 C C . GLU A 1 196 ? -26.389 -0.378 30.853 1.00 85.38 196 GLU A C 1
ATOM 1454 O O . GLU A 1 196 ? -25.304 -0.916 30.642 1.00 85.38 196 GLU A O 1
ATOM 1459 N N . VAL A 1 197 ? -26.848 -0.224 32.092 1.00 84.25 197 VAL A N 1
ATOM 1460 C CA . VAL A 1 197 ? -26.158 -0.767 33.268 1.00 84.25 197 VAL A CA 1
ATOM 1461 C C . VAL A 1 197 ? -26.830 -2.087 33.627 1.00 84.25 197 VAL A C 1
ATOM 1463 O O . VAL A 1 197 ? -27.999 -2.128 33.994 1.00 84.25 197 VAL A O 1
ATOM 1466 N N . THR A 1 198 ? -26.097 -3.186 33.467 1.00 80.19 198 THR A N 1
ATOM 1467 C CA . THR A 1 198 ? -26.618 -4.555 33.650 1.00 80.19 198 THR A CA 1
ATOM 1468 C C . THR A 1 198 ? -26.493 -5.057 35.080 1.00 80.19 198 THR A C 1
ATOM 1470 O O . THR A 1 198 ? -27.295 -5.884 35.507 1.00 80.19 198 THR A O 1
ATOM 1473 N N . GLN A 1 199 ? -25.505 -4.556 35.823 1.00 76.56 199 GLN A N 1
ATOM 1474 C CA . GLN A 1 199 ? -25.347 -4.803 37.253 1.00 76.56 199 GLN A CA 1
ATOM 1475 C C . GLN A 1 199 ? -25.026 -3.484 37.943 1.00 76.56 199 GLN A C 1
ATOM 1477 O O . GLN A 1 199 ? -24.191 -2.725 37.450 1.00 76.56 199 GLN A O 1
ATOM 1482 N N . GLN A 1 200 ? -25.700 -3.232 39.060 1.00 75.12 200 GLN A N 1
ATOM 1483 C CA . GLN A 1 200 ? -25.500 -2.072 39.920 1.00 75.12 200 GLN A CA 1
ATOM 1484 C C . GLN A 1 200 ? -25.742 -2.453 41.384 1.00 75.12 200 GLN A C 1
ATOM 1486 O O . GLN A 1 200 ? -26.200 -3.562 41.679 1.00 75.12 200 GLN A O 1
ATOM 1491 N N . ALA A 1 201 ? -25.460 -1.514 42.285 1.00 67.31 201 ALA A N 1
ATOM 1492 C CA . ALA A 1 201 ? -25.724 -1.647 43.710 1.00 67.31 201 ALA A CA 1
ATOM 1493 C C . ALA A 1 201 ? -27.185 -2.057 44.015 1.00 67.31 201 ALA A C 1
ATOM 1495 O O . ALA A 1 201 ? -28.100 -1.618 43.311 1.00 67.31 201 ALA A O 1
ATOM 1496 N N . PRO A 1 202 ? -27.423 -2.874 45.058 1.00 65.06 202 PRO A N 1
ATOM 1497 C CA . PRO A 1 202 ? -28.766 -3.208 45.532 1.00 65.06 202 PRO A CA 1
ATOM 1498 C C . PRO A 1 202 ? -29.598 -1.970 45.912 1.00 65.06 202 PRO A C 1
ATOM 1500 O O . PRO A 1 202 ? -29.058 -0.983 46.398 1.00 65.06 202 PRO A O 1
ATOM 1503 N N . VAL A 1 203 ? -30.923 -2.039 45.723 1.00 62.75 203 VAL A N 1
ATOM 1504 C CA . VAL A 1 203 ? -31.875 -0.927 45.971 1.00 62.75 203 VAL A CA 1
ATOM 1505 C C . VAL A 1 203 ? -31.906 -0.481 47.439 1.00 62.75 203 VAL A C 1
ATOM 1507 O O . VAL A 1 203 ? -32.287 0.642 47.751 1.00 62.75 203 VAL A O 1
ATOM 1510 N N . ASP A 1 204 ? -31.507 -1.367 48.344 1.00 63.03 204 ASP A N 1
ATOM 1511 C CA . ASP A 1 204 ? -31.426 -1.157 49.785 1.00 63.03 204 ASP A CA 1
ATOM 1512 C C . ASP A 1 204 ? -30.076 -0.583 50.253 1.00 63.03 204 ASP A C 1
ATOM 1514 O O . ASP A 1 204 ? -29.893 -0.399 51.456 1.00 63.03 204 ASP A O 1
ATOM 1518 N N . SER A 1 205 ? -29.141 -0.273 49.342 1.00 65.44 205 SER A N 1
ATOM 1519 C CA . SER A 1 205 ? -27.880 0.385 49.697 1.00 65.44 205 SER A CA 1
ATOM 1520 C C . SER A 1 205 ? -28.008 1.912 49.716 1.00 65.44 205 SER A C 1
ATOM 1522 O O . SER A 1 205 ? -28.671 2.516 48.870 1.00 65.44 205 SER A O 1
ATOM 1524 N N . ASP A 1 206 ? -27.313 2.564 50.655 1.00 65.50 206 ASP A N 1
ATOM 1525 C CA . ASP A 1 206 ? -27.246 4.034 50.737 1.00 65.50 206 ASP A CA 1
ATOM 1526 C C . ASP A 1 206 ? -26.676 4.667 49.449 1.00 65.50 206 ASP A C 1
ATOM 1528 O O . ASP A 1 206 ? -26.949 5.825 49.127 1.00 65.50 206 ASP A O 1
ATOM 1532 N N . SER A 1 207 ? -25.902 3.896 48.681 1.00 64.25 207 SER A N 1
ATOM 1533 C CA . SER A 1 207 ? -25.294 4.312 47.416 1.00 64.25 207 SER A CA 1
ATOM 1534 C C . SER A 1 207 ? -26.277 4.287 46.241 1.00 64.25 207 SER A C 1
ATOM 1536 O O . SER A 1 207 ? -26.006 4.918 45.217 1.00 64.25 207 SER A O 1
ATOM 1538 N N . TYR A 1 208 ? -27.417 3.593 46.359 1.00 68.38 208 TYR A N 1
ATOM 1539 C CA . TYR A 1 208 ? -28.362 3.392 45.257 1.00 68.38 208 TYR A CA 1
ATOM 1540 C C . TYR A 1 208 ? -28.905 4.713 44.700 1.00 68.38 208 TYR A C 1
ATOM 1542 O O . TYR A 1 208 ? -28.876 4.933 43.491 1.00 68.38 208 TYR A O 1
ATOM 1550 N N . GLY A 1 209 ? -29.328 5.633 45.574 1.00 66.38 209 GLY A N 1
ATOM 1551 C CA . GLY A 1 209 ? -29.887 6.922 45.151 1.00 66.38 209 GLY A CA 1
ATOM 1552 C C . GLY A 1 209 ? -28.873 7.819 44.428 1.00 66.38 209 GLY A C 1
ATOM 1553 O O . GLY A 1 209 ? -29.219 8.510 43.470 1.00 66.38 209 GLY A O 1
ATOM 1554 N N . TYR A 1 210 ? -27.603 7.782 44.844 1.00 67.25 210 TYR A N 1
ATOM 1555 C CA . TYR A 1 210 ? -26.522 8.520 44.181 1.00 67.25 210 TYR A CA 1
ATOM 1556 C C . TYR A 1 210 ? -26.116 7.873 42.855 1.00 67.25 210 TYR A C 1
ATOM 1558 O O . TYR A 1 210 ? -25.840 8.574 41.876 1.00 67.25 210 TYR A O 1
ATOM 1566 N N . ASN A 1 211 ? -26.121 6.541 42.802 1.00 70.38 211 ASN A N 1
ATOM 1567 C CA . ASN A 1 211 ? -25.875 5.791 41.580 1.00 70.38 211 ASN A CA 1
ATOM 1568 C C . ASN A 1 211 ? -26.960 6.059 40.541 1.00 70.38 211 ASN A C 1
ATOM 1570 O O . ASN A 1 211 ? -26.628 6.404 39.419 1.00 70.38 211 ASN A O 1
ATOM 1574 N N . GLU A 1 212 ? -28.242 6.010 40.889 1.00 72.88 212 GLU A N 1
ATOM 1575 C CA . GLU A 1 212 ? -29.310 6.186 39.898 1.00 72.88 212 GLU A CA 1
ATOM 1576 C C . GLU A 1 212 ? -29.249 7.564 39.198 1.00 72.88 212 GLU A C 1
ATOM 1578 O O . GLU A 1 212 ? -29.343 7.665 37.968 1.00 72.88 212 GLU A O 1
ATOM 1583 N N . MET A 1 213 ? -28.983 8.631 39.964 1.00 72.25 213 MET A N 1
ATOM 1584 C CA . MET A 1 213 ? -28.817 9.985 39.415 1.00 72.25 213 MET A CA 1
ATOM 1585 C C . MET A 1 213 ? -27.545 10.135 38.564 1.00 72.25 213 MET A C 1
ATOM 1587 O O . MET A 1 213 ? -27.567 10.785 37.514 1.00 72.25 213 MET A O 1
ATOM 1591 N N . SER A 1 214 ? -26.429 9.543 38.998 1.00 77.44 214 SER A N 1
ATOM 1592 C CA . SER A 1 214 ? -25.149 9.654 38.286 1.00 77.44 214 SER A CA 1
ATOM 1593 C C . SER A 1 214 ? -25.089 8.772 37.040 1.00 77.44 214 SER A C 1
ATOM 1595 O O . SER A 1 214 ? -24.623 9.238 36.005 1.00 77.44 214 SER A O 1
ATOM 1597 N N . LEU A 1 215 ? -25.632 7.554 37.084 1.00 80.50 215 LEU A N 1
ATOM 1598 C CA . LEU A 1 215 ? -25.654 6.610 35.964 1.00 80.50 215 LEU A CA 1
ATOM 1599 C C . LEU A 1 215 ? -26.409 7.173 34.761 1.00 80.50 215 LEU A C 1
ATOM 1601 O O . LEU A 1 215 ? -25.907 7.098 33.645 1.00 80.50 215 LEU A O 1
ATOM 1605 N N . SER A 1 216 ? -27.553 7.817 34.995 1.00 80.00 216 SER A N 1
ATOM 1606 C CA . SER A 1 216 ? -28.325 8.494 33.944 1.00 80.00 216 SER A CA 1
ATOM 1607 C C . SER A 1 216 ? -27.487 9.550 33.207 1.00 80.00 216 SER A C 1
ATOM 1609 O O . SER A 1 216 ? -27.528 9.661 31.981 1.00 80.00 216 SER A O 1
ATOM 1611 N N . THR A 1 217 ? -26.686 10.310 33.959 1.00 80.62 217 THR A N 1
ATOM 1612 C CA . THR A 1 217 ? -25.797 11.346 33.415 1.00 80.62 217 THR A CA 1
ATOM 1613 C C . THR A 1 217 ? -24.611 10.723 32.673 1.00 80.62 217 THR A C 1
ATOM 1615 O O . THR A 1 217 ? -24.324 11.115 31.546 1.00 80.62 217 THR A O 1
ATOM 1618 N N . LEU A 1 218 ? -23.973 9.702 33.253 1.00 79.94 218 LEU A N 1
ATOM 1619 C CA . LEU A 1 218 ? -22.846 8.980 32.648 1.00 79.94 218 LEU A CA 1
ATOM 1620 C C . LEU A 1 218 ? -23.247 8.276 31.343 1.00 79.94 218 LEU A C 1
ATOM 1622 O O . LEU A 1 218 ? -22.485 8.285 30.378 1.00 79.94 218 LEU A O 1
ATOM 1626 N N . MET A 1 219 ? -24.455 7.709 31.277 1.00 81.00 219 MET A N 1
ATOM 1627 C CA . MET A 1 219 ? -25.020 7.131 30.054 1.00 81.00 219 MET A CA 1
ATOM 1628 C C . MET A 1 219 ? -25.180 8.186 28.958 1.00 81.00 219 MET A C 1
ATOM 1630 O O . MET A 1 219 ? -24.725 7.972 27.836 1.00 81.00 219 MET A O 1
ATOM 1634 N N . LEU A 1 220 ? -25.763 9.346 29.283 1.00 78.56 220 LEU A N 1
ATOM 1635 C CA . LEU A 1 220 ? -25.922 10.452 28.335 1.00 78.56 220 LEU A CA 1
ATOM 1636 C C . LEU A 1 220 ? -24.575 10.974 27.831 1.00 78.56 220 LEU A C 1
ATOM 1638 O O . LEU A 1 220 ? -24.420 11.204 26.633 1.00 78.56 220 LEU A O 1
ATOM 1642 N N . GLU A 1 221 ? -23.593 11.132 28.717 1.00 77.50 221 GLU A N 1
ATOM 1643 C CA . GLU A 1 221 ? -22.246 11.537 28.319 1.00 77.50 221 GLU A CA 1
ATOM 1644 C C . GLU A 1 221 ? -21.562 10.487 27.451 1.00 77.50 221 GLU A C 1
ATOM 1646 O O . GLU A 1 221 ? -20.922 10.838 26.466 1.00 77.50 221 GLU A O 1
ATOM 1651 N N . THR A 1 222 ? -21.750 9.201 27.745 1.00 72.88 222 THR A N 1
ATOM 1652 C CA . THR A 1 222 ? -21.223 8.109 26.916 1.00 72.88 222 THR A CA 1
ATOM 1653 C C . THR A 1 222 ? -21.832 8.136 25.517 1.00 72.88 222 THR A C 1
ATOM 1655 O O . THR A 1 222 ? -21.116 8.024 24.521 1.00 72.88 222 THR A O 1
ATOM 1658 N N . MET A 1 223 ? -23.148 8.352 25.423 1.00 72.75 223 MET A N 1
ATOM 1659 C CA . MET A 1 223 ? -23.839 8.497 24.141 1.00 72.75 223 MET A CA 1
ATOM 1660 C C . MET A 1 223 ? -23.370 9.731 23.357 1.00 72.75 223 MET A C 1
ATOM 1662 O O . MET A 1 223 ? -23.383 9.694 22.132 1.00 72.75 223 MET A O 1
ATOM 1666 N N . GLN A 1 224 ? -22.944 10.806 24.032 1.00 71.31 224 GLN A N 1
ATOM 1667 C CA . GLN A 1 224 ? -22.367 11.999 23.394 1.00 71.31 224 GLN A CA 1
ATOM 1668 C C . GLN A 1 224 ? -20.883 11.834 23.033 1.00 71.31 224 GLN A C 1
ATOM 1670 O O . GLN A 1 224 ? -20.413 12.422 22.060 1.00 71.31 224 GLN A O 1
ATOM 1675 N N . ALA A 1 225 ? -20.139 11.053 23.814 1.00 65.12 225 ALA A N 1
ATOM 1676 C CA . 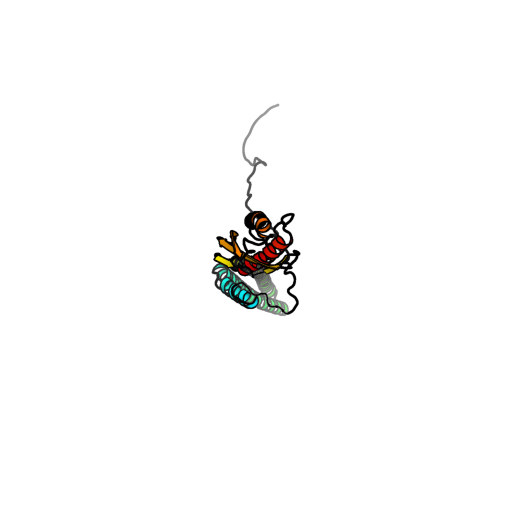ALA A 1 225 ? -18.716 10.806 23.623 1.00 65.12 225 ALA A CA 1
ATOM 1677 C C . ALA A 1 225 ? -18.437 9.865 22.437 1.00 65.12 225 ALA A C 1
ATOM 1679 O O . ALA A 1 225 ? -17.360 9.954 21.847 1.00 65.12 225 ALA A O 1
ATOM 1680 N N . HIS A 1 226 ? -19.417 9.027 22.064 1.00 63.81 226 HIS A N 1
ATOM 1681 C CA . HIS A 1 226 ? -19.448 8.078 20.939 1.00 63.81 226 HIS A CA 1
ATOM 1682 C C . HIS A 1 226 ? -18.315 7.042 20.908 1.00 63.81 226 HIS A C 1
ATOM 1684 O O . HIS A 1 226 ? -18.578 5.849 21.014 1.00 63.81 226 HIS A O 1
ATOM 1690 N N . ASP A 1 227 ? -17.072 7.490 20.750 1.00 60.00 227 ASP A N 1
ATOM 1691 C CA . ASP A 1 227 ? -15.913 6.663 20.412 1.00 60.00 227 ASP A CA 1
ATOM 1692 C C . ASP A 1 227 ? -14.865 6.621 21.545 1.00 60.00 227 ASP A C 1
ATOM 1694 O O . ASP A 1 227 ? -13.784 6.061 21.366 1.00 60.00 227 ASP A O 1
ATOM 1698 N N . THR A 1 228 ? -15.141 7.233 22.706 1.00 60.84 228 THR A N 1
ATOM 1699 C CA . THR A 1 228 ? -14.196 7.312 23.832 1.00 60.84 228 THR A CA 1
ATOM 1700 C C . THR A 1 228 ? -14.825 6.937 25.173 1.00 60.84 228 THR A C 1
ATOM 1702 O O . THR A 1 228 ? -15.973 7.271 25.454 1.00 60.84 228 THR A O 1
ATOM 1705 N N . ALA A 1 229 ? -14.035 6.272 26.023 1.00 59.03 229 ALA A N 1
ATOM 1706 C CA . ALA A 1 229 ? -14.364 6.012 27.426 1.00 59.03 229 ALA A CA 1
ATOM 1707 C C . ALA A 1 229 ? -14.113 7.229 28.339 1.00 59.03 229 ALA A C 1
ATOM 1709 O O . ALA A 1 229 ? -14.426 7.185 29.528 1.00 59.03 229 ALA A O 1
ATOM 1710 N N . ASN A 1 230 ? -13.529 8.311 27.810 1.00 63.88 230 ASN A N 1
ATOM 1711 C CA . ASN A 1 230 ? -13.188 9.504 28.579 1.00 63.88 230 ASN A CA 1
ATOM 1712 C C . ASN A 1 230 ? -14.407 10.428 28.746 1.00 63.88 230 ASN A C 1
ATOM 1714 O O . ASN A 1 230 ? -14.513 11.472 28.102 1.00 63.88 230 ASN A O 1
ATOM 1718 N N . ILE A 1 231 ? -15.339 9.999 29.590 1.00 67.44 231 ILE A N 1
ATOM 1719 C CA . ILE A 1 231 ? -16.521 10.761 30.015 1.00 67.44 231 ILE A CA 1
ATOM 1720 C C . ILE A 1 231 ? -16.207 11.596 31.261 1.00 67.44 231 ILE A C 1
ATOM 1722 O O . ILE A 1 231 ? -15.300 11.257 32.026 1.00 67.44 231 ILE A O 1
ATOM 1726 N N . ALA A 1 232 ? -16.928 12.691 31.485 1.00 66.38 232 ALA A N 1
ATOM 1727 C CA . ALA A 1 232 ? -16.712 13.515 32.661 1.00 66.38 232 ALA A CA 1
ATOM 1728 C C . ALA A 1 232 ? -17.232 12.796 33.917 1.00 66.38 232 ALA A C 1
ATOM 1730 O O . ALA A 1 232 ? -18.292 12.175 33.944 1.00 66.38 232 ALA A O 1
ATOM 1731 N N . ALA A 1 233 ? -16.452 12.862 34.995 1.00 70.69 233 ALA A N 1
ATOM 1732 C CA . ALA A 1 233 ? -16.887 12.315 36.271 1.00 70.69 233 ALA A CA 1
ATOM 1733 C C . ALA A 1 233 ? -18.007 13.184 36.867 1.00 70.69 233 ALA A C 1
ATOM 1735 O O . ALA A 1 233 ? -17.910 14.415 36.878 1.00 70.69 233 ALA A O 1
ATOM 1736 N N . VAL A 1 234 ? -19.038 12.547 37.428 1.00 71.88 234 VAL A N 1
ATOM 1737 C CA . VAL A 1 234 ? -20.139 13.254 38.094 1.00 71.88 234 VAL A CA 1
ATOM 1738 C C . VAL A 1 234 ? -19.706 13.669 39.501 1.00 71.88 234 VAL A C 1
ATOM 1740 O O . VAL A 1 234 ? -19.232 12.856 40.301 1.00 71.88 234 VAL A O 1
ATOM 1743 N N . THR A 1 235 ? -19.882 14.950 39.830 1.00 66.00 235 THR A N 1
ATOM 1744 C CA . THR A 1 235 ? -19.547 15.492 41.152 1.00 66.00 235 THR A CA 1
ATOM 1745 C C . THR A 1 235 ? -20.388 14.815 42.240 1.00 66.00 235 THR A C 1
ATOM 1747 O O . THR A 1 235 ? -21.613 14.857 42.220 1.00 66.00 235 THR A O 1
ATOM 1750 N N . GLY A 1 236 ? -19.721 14.169 43.204 1.00 66.62 236 GLY A N 1
ATOM 1751 C CA . GLY A 1 236 ? -20.379 13.411 44.279 1.00 66.62 236 GLY A CA 1
ATOM 1752 C C . GLY A 1 236 ? -20.548 11.909 44.013 1.00 66.62 236 GLY A C 1
ATOM 1753 O O . GLY A 1 236 ? -20.987 11.201 44.910 1.00 66.62 236 GLY A O 1
ATOM 1754 N N . ALA A 1 237 ? -20.140 11.410 42.840 1.00 73.12 237 ALA A N 1
ATOM 1755 C CA . ALA A 1 237 ? -20.185 9.989 42.481 1.00 73.12 237 ALA A CA 1
ATOM 1756 C C . ALA A 1 237 ? -18.856 9.505 41.864 1.00 73.12 237 ALA A C 1
ATOM 1758 O O . ALA A 1 237 ? -18.843 8.765 40.880 1.00 73.12 237 ALA A O 1
ATOM 1759 N N . SER A 1 238 ? -17.717 9.941 42.417 1.00 75.62 238 SER A N 1
ATOM 1760 C CA . SER A 1 238 ? -16.389 9.676 41.836 1.00 75.62 238 SER A CA 1
ATOM 1761 C C . SER A 1 238 ? -16.064 8.183 41.713 1.00 75.62 238 SER A C 1
ATOM 1763 O O . SER A 1 238 ? -15.547 7.760 40.686 1.00 75.62 238 SER A O 1
ATOM 1765 N N . LEU A 1 239 ? -16.405 7.381 42.728 1.00 78.00 239 LEU A N 1
ATOM 1766 C CA . LEU A 1 239 ? -16.123 5.938 42.746 1.00 78.00 239 LEU A CA 1
ATOM 1767 C C . LEU A 1 239 ? -16.952 5.181 41.700 1.00 78.00 239 LEU A C 1
ATOM 1769 O O . LEU A 1 239 ? -16.419 4.360 40.957 1.00 78.00 239 LEU A O 1
ATOM 1773 N N . SER A 1 240 ? -18.240 5.512 41.595 1.00 76.56 240 SER A N 1
ATOM 1774 C CA . SER A 1 240 ? -19.145 4.935 40.600 1.00 76.56 240 SER A CA 1
ATOM 1775 C C . SER A 1 240 ? -18.775 5.373 39.182 1.00 76.56 240 SER A C 1
ATOM 1777 O O . SER A 1 240 ? -18.835 4.565 38.261 1.00 76.56 240 SER A O 1
ATOM 1779 N N . SER A 1 241 ? -18.326 6.623 39.009 1.00 79.75 241 SER A N 1
ATOM 1780 C CA . SER A 1 241 ? -17.848 7.142 37.719 1.00 79.75 241 SER A CA 1
ATOM 1781 C C . SER A 1 241 ? -16.595 6.402 37.243 1.00 79.75 241 SER A C 1
ATOM 1783 O O . SER A 1 241 ? -16.527 6.010 36.083 1.00 79.75 241 SER A O 1
ATOM 1785 N N . GLU A 1 242 ? -15.629 6.150 38.132 1.00 81.00 242 GLU A N 1
ATOM 1786 C CA . GLU A 1 242 ? -14.412 5.397 37.798 1.00 81.00 242 GLU A CA 1
ATOM 1787 C C . GLU A 1 242 ? -14.728 3.934 37.450 1.00 81.00 242 GLU A C 1
ATOM 1789 O O . GLU A 1 242 ? -14.247 3.406 36.446 1.00 81.00 242 GLU A O 1
ATOM 1794 N N . ALA A 1 243 ? -15.591 3.280 38.234 1.00 81.25 243 ALA A N 1
ATOM 1795 C CA . ALA A 1 243 ? -16.022 1.912 37.952 1.00 81.25 243 ALA A CA 1
ATOM 1796 C C . ALA A 1 243 ? -16.782 1.808 36.620 1.00 81.25 243 ALA A C 1
ATOM 1798 O O . ALA A 1 243 ? -16.572 0.866 35.849 1.00 81.25 243 ALA A O 1
ATOM 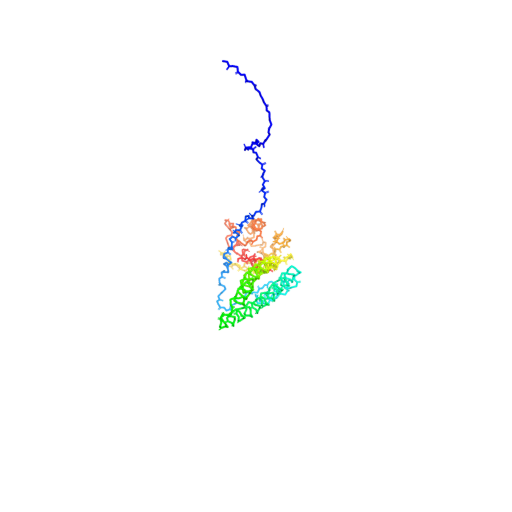1799 N N . PHE A 1 244 ? -17.632 2.796 36.329 1.00 82.19 244 PHE A N 1
ATOM 1800 C CA . PHE A 1 244 ? -18.350 2.899 35.065 1.00 82.19 244 PHE A CA 1
ATOM 1801 C C . PHE A 1 244 ? -17.389 3.084 33.894 1.00 82.19 244 PHE A C 1
ATOM 1803 O O . PHE A 1 244 ? -17.486 2.339 32.921 1.00 82.19 244 PHE A O 1
ATOM 1810 N N . GLN A 1 245 ? -16.423 4.000 34.003 1.00 82.50 245 GLN A N 1
ATOM 1811 C CA . GLN A 1 245 ? -15.398 4.221 32.981 1.00 82.50 245 GLN A CA 1
ATOM 1812 C C . GLN A 1 245 ? -14.603 2.947 32.686 1.00 82.50 245 GLN A C 1
ATOM 1814 O O . GLN A 1 245 ? -14.456 2.590 31.523 1.00 82.50 245 GLN A O 1
ATOM 1819 N N . GLN A 1 246 ? -14.163 2.207 33.708 1.00 82.94 246 GLN A N 1
ATOM 1820 C CA . GLN A 1 246 ? -13.423 0.952 33.516 1.00 82.94 246 GLN A CA 1
ATOM 1821 C C . GLN A 1 246 ? -14.267 -0.140 32.839 1.00 82.94 246 GLN A C 1
ATOM 1823 O O . GLN A 1 246 ? -13.775 -0.889 31.989 1.00 82.94 246 GLN A O 1
ATOM 1828 N N . SER A 1 247 ? -15.545 -0.259 33.215 1.00 83.12 247 SER A N 1
ATOM 1829 C CA . SER A 1 247 ? -16.455 -1.219 32.582 1.00 83.12 247 SER A CA 1
ATOM 1830 C C . SER A 1 247 ? -16.743 -0.827 31.128 1.00 83.12 247 SER A C 1
ATOM 1832 O O . SER A 1 247 ? -16.670 -1.674 30.235 1.00 83.12 247 SER A O 1
ATOM 1834 N N . LEU A 1 248 ? -16.979 0.463 30.872 1.00 81.81 248 LEU A N 1
ATOM 1835 C CA . LEU A 1 248 ? -17.196 1.028 29.543 1.00 81.81 248 LEU A CA 1
ATOM 1836 C C . LEU A 1 248 ? -15.964 0.879 28.643 1.00 81.81 248 LEU A C 1
ATOM 1838 O O . LEU A 1 248 ? -16.108 0.450 27.504 1.00 81.81 248 LEU A O 1
ATOM 1842 N N . GLU A 1 249 ? -14.764 1.174 29.144 1.00 83.69 249 GLU A N 1
ATOM 1843 C CA . GLU A 1 249 ? -13.495 0.996 28.428 1.00 83.69 249 GLU A CA 1
ATOM 1844 C C . GLU A 1 249 ? -13.361 -0.452 27.952 1.00 83.69 249 GLU A C 1
ATOM 1846 O O . GLU A 1 249 ? -13.139 -0.715 26.772 1.00 83.69 249 GLU A O 1
ATOM 1851 N N . SER A 1 250 ? -13.619 -1.410 28.845 1.00 79.88 250 SER A N 1
ATOM 1852 C CA . SER A 1 250 ? -13.625 -2.828 28.493 1.00 79.88 250 SER A CA 1
ATOM 1853 C C . SER A 1 250 ? -14.698 -3.184 27.456 1.00 79.88 250 SER A C 1
ATOM 1855 O O . SER A 1 250 ? -14.454 -4.069 26.636 1.00 79.88 250 SER A O 1
ATOM 1857 N N . ALA A 1 251 ? -15.873 -2.551 27.493 1.00 79.62 251 ALA A N 1
ATOM 1858 C CA . ALA A 1 251 ? -16.948 -2.792 26.529 1.00 79.62 251 ALA A CA 1
ATOM 1859 C C . ALA A 1 251 ? -16.610 -2.215 25.143 1.00 79.62 251 ALA A C 1
ATOM 1861 O O . ALA A 1 251 ? -16.812 -2.879 24.130 1.00 79.62 251 ALA A O 1
ATOM 1862 N N . LEU A 1 252 ? -16.039 -1.009 25.101 1.00 76.12 252 LEU A N 1
ATOM 1863 C CA . LEU A 1 252 ? -15.585 -0.328 23.888 1.00 76.12 252 LEU A CA 1
ATOM 1864 C C . LEU A 1 252 ? -14.407 -1.063 23.236 1.00 76.12 252 LEU A C 1
ATOM 1866 O O . LEU A 1 252 ? -14.410 -1.262 22.023 1.00 76.12 252 LEU A O 1
ATOM 1870 N N . VAL A 1 253 ? -13.447 -1.549 24.029 1.00 75.94 253 VAL A N 1
ATOM 1871 C CA . VAL A 1 253 ? -12.374 -2.425 23.532 1.00 75.94 253 VAL A CA 1
ATOM 1872 C C . VAL A 1 253 ? -12.956 -3.714 22.956 1.00 75.94 253 VAL A C 1
ATOM 1874 O O . VAL A 1 253 ? -12.570 -4.116 21.865 1.00 75.94 253 VAL A O 1
ATOM 1877 N N . ALA A 1 254 ? -13.926 -4.344 23.630 1.00 70.44 254 ALA A N 1
ATOM 1878 C CA . ALA A 1 254 ? -14.587 -5.542 23.103 1.00 70.44 254 ALA A CA 1
ATOM 1879 C C . ALA A 1 254 ? -15.362 -5.276 21.797 1.00 70.44 254 ALA A C 1
ATOM 1881 O O . ALA A 1 254 ? -15.485 -6.173 20.961 1.00 70.44 254 ALA A O 1
ATOM 1882 N N . ALA A 1 255 ? -15.864 -4.052 21.619 1.00 68.94 255 ALA A N 1
ATOM 1883 C CA . ALA A 1 255 ? -16.525 -3.598 20.403 1.00 68.94 255 ALA A CA 1
ATOM 1884 C C . ALA A 1 255 ? -15.559 -3.207 19.272 1.00 68.94 255 ALA A C 1
ATOM 1886 O O . ALA A 1 255 ? -16.015 -3.027 18.143 1.00 68.94 255 ALA A O 1
ATOM 1887 N N . GLY A 1 256 ? -14.254 -3.094 19.535 1.00 64.25 256 GLY A N 1
ATOM 1888 C CA . GLY A 1 256 ? -13.244 -2.753 18.529 1.00 64.25 256 GLY A CA 1
ATOM 1889 C C . GLY A 1 256 ? -12.868 -1.282 18.427 1.00 64.25 256 GLY A C 1
ATOM 1890 O O . GLY A 1 256 ? -12.231 -0.873 17.450 1.00 64.25 256 GLY A O 1
ATOM 1891 N N . TYR A 1 257 ? -13.251 -0.466 19.412 1.00 68.00 257 TYR A N 1
ATOM 1892 C CA . TYR A 1 257 ? -12.794 0.918 19.498 1.00 68.00 257 TYR A CA 1
ATOM 1893 C C . TYR A 1 257 ? -11.312 0.984 19.878 1.00 68.00 257 TYR A C 1
ATOM 1895 O O . TYR A 1 257 ? -10.809 0.196 20.678 1.00 68.00 257 TYR A O 1
ATOM 1903 N N . ARG A 1 258 ? -10.605 1.960 19.298 1.00 62.00 258 ARG A N 1
ATOM 1904 C CA . ARG A 1 258 ? -9.215 2.273 19.646 1.00 62.00 258 ARG A CA 1
ATOM 1905 C C . ARG A 1 258 ? -9.216 3.359 20.721 1.00 62.00 258 ARG A C 1
ATOM 1907 O O . ARG A 1 258 ? -9.499 4.508 20.389 1.00 62.00 258 ARG A O 1
ATOM 1914 N N . LEU A 1 259 ? -8.924 2.980 21.964 1.00 59.69 259 LEU A N 1
ATOM 1915 C CA . LEU A 1 259 ? -8.805 3.881 23.118 1.00 59.69 259 LEU A CA 1
ATOM 1916 C C . LEU A 1 259 ? -7.345 4.264 23.386 1.00 59.69 259 LEU A C 1
ATOM 1918 O O . LEU A 1 259 ? -6.454 3.430 23.094 1.00 59.69 259 LEU A O 1
#

Sequence (259 aa):
MSGVRALRSGRSGRGAALAVAAGMGATLALSAAPSAYAAANPGQSVYNDYGQSDAEVAVEIRTQVEASTYVKAALATYTKARATTAAKRKALATAKSAYLAAVRSKVRIRIDRTHAAYVAAYRAYGKALFAEKSARIKLANIRAAKTAAVTALHYRPKDGVFTGRLVNYLVPTIPFSFEPLQVRITVYGGHVSDVEVTQQAPVDSDSYGYNEMSLSTLMLETMQAHDTANIAAVTGASLSSEAFQQSLESALVAAGYRL

pLDDT: mean 72.56, std 22.78, range [25.61, 98.12]